Protein AF-0000000079814400 (afdb_homodimer)

Organism: NCBI:txid265959

Sequence (202 aa):
MATDPYDHDQVSERRTRRKARASVEQLDLQWLGADARGRRVLARIMAMTGLMQASYVPGDALTTAFREGQRNIGIQLHAVLTNAGDGLVDKVLSETIASDDMATDPYDHDQVSERRTRRKARASVEQLDLQWLGADARGRRVLARIMAMTGLMQASYVPGDALTTAFREGQRNIGIQLHAVLTNAGDGLVDKVLSETIASDD

Radius of gyration: 20.37 Å; Cα contacts (8 Å, |Δi|>4): 197; chains: 2; bounding box: 86×45×36 Å

InterPro domains:
  IPR057447 Bbp19-like phage [PF25181] (30-78)

Solvent-accessible surface area (backbone atoms only — not comparable to full-atom values): 10480 Å² total; per-residue (Å²): 132,82,77,52,64,68,57,52,52,51,51,52,51,51,49,52,52,50,49,51,50,51,49,52,54,25,50,33,48,49,59,37,55,72,34,73,50,41,23,44,50,54,21,52,55,37,57,72,19,38,54,91,48,87,40,80,42,91,97,31,66,49,58,20,27,19,38,44,17,17,20,45,53,21,53,51,51,49,52,52,33,54,69,45,40,95,58,38,40,58,57,19,55,52,42,47,59,57,66,75,103,132,83,76,53,66,68,57,53,52,52,52,50,51,51,50,53,52,50,50,52,50,52,49,52,54,26,51,33,48,50,60,37,55,73,34,72,49,42,22,43,51,54,21,51,55,38,57,73,21,38,55,92,49,87,40,80,42,90,96,33,67,52,59,20,26,20,37,44,18,19,21,46,51,22,53,53,51,49,52,51,34,54,69,46,40,94,58,42,40,57,57,19,54,52,42,48,58,59,67,75,103

Foldseek 3Di:
DPPPVVVVVVVVVVVVVVVVVLLVLLVVLVVLLVDPVSLQVLLVQLVQLCLVHQLDDPPCVPSSVVSVVSNVVNVVSLVSQVVSDPCSSVSSPVSNVVVVD/DPPPVVVVVVVVVVVVVVVVVLLVLLVVLVVLLVDPVSLQVLLVQLVQLCLVHQLDDPPCVPSSVVSVVSNVVNVVSLVSQVVSDPCSSVSSPVSNVVVVD

pLDDT: mean 90.36, std 11.57, range [45.78, 98.88]

Secondary structure (DSSP, 8-state):
----HHHHHHHHHHHHHHHHHHHHHHHHHHHHHTSHHHHHHHHHHHHHTTTTS----TT-HHHHHHHHHHHHHHHHHHHHHHHH-TTHHHHHHHHHHHHH-/----HHHHHHHHHHHHHHHHHHHHHHHHHHHHHTSHHHHHHHHHHHHHTTTTS----TT-HHHHHHHHHHHHHHHHHHHHHHHH-TTHHHHHHHHHHHHH-

Structure (mmCIF, N/CA/C/O backbone):
data_AF-0000000079814400-model_v1
#
loop_
_entity.id
_entity.type
_entity.pdbx_description
1 polymer 'Bbp19-like phage domain-containing protein'
#
loop_
_atom_site.group_PDB
_atom_site.id
_atom_site.type_symbol
_atom_site.label_atom_id
_atom_site.label_alt_id
_atom_site.label_comp_id
_atom_site.label_asym_id
_atom_site.label_entity_id
_atom_site.label_seq_id
_atom_site.pdbx_PDB_ins_code
_atom_site.Cartn_x
_atom_site.Cartn_y
_atom_site.Cartn_z
_atom_site.occupancy
_atom_site.B_iso_or_equiv
_atom_site.auth_seq_id
_atom_site.auth_comp_id
_atom_site.auth_asym_id
_atom_site.auth_atom_id
_atom_site.pdbx_PDB_model_num
ATOM 1 N N . MET A 1 1 ? 43.719 12.922 -7.656 1 50.91 1 MET A N 1
ATOM 2 C CA . MET A 1 1 ? 43 12.234 -6.57 1 50.91 1 MET A CA 1
ATOM 3 C C . MET A 1 1 ? 42.719 10.781 -6.941 1 50.91 1 MET A C 1
ATOM 5 O O . MET A 1 1 ? 42.094 10.516 -7.969 1 50.91 1 MET A O 1
ATOM 9 N N . ALA A 1 2 ? 43.5 9.758 -6.641 1 56.59 2 ALA A N 1
ATOM 10 C CA . ALA A 1 2 ? 43.406 8.344 -6.984 1 56.59 2 ALA A CA 1
ATOM 11 C C . ALA A 1 2 ? 42.094 7.734 -6.531 1 56.59 2 ALA A C 1
ATOM 13 O O . ALA A 1 2 ? 41.75 7.781 -5.348 1 56.59 2 ALA A O 1
ATOM 14 N N . THR A 1 3 ? 41.094 7.734 -7.371 1 63.56 3 THR A N 1
ATOM 15 C CA . THR A 1 3 ? 39.844 7.062 -7.039 1 63.56 3 THR A CA 1
ATOM 16 C C . THR A 1 3 ? 40.125 5.633 -6.574 1 63.56 3 THR A C 1
ATOM 18 O O . THR A 1 3 ? 40.781 4.859 -7.273 1 63.56 3 THR A O 1
ATOM 21 N N . ASP A 1 4 ? 40.219 5.41 -5.312 1 70.06 4 ASP A N 1
ATOM 22 C CA . ASP A 1 4 ? 40.5 4.141 -4.648 1 70.06 4 ASP A CA 1
ATOM 23 C C . ASP A 1 4 ? 39.719 2.998 -5.312 1 70.06 4 ASP A C 1
ATOM 25 O O . ASP A 1 4 ? 38.5 3.057 -5.441 1 70.06 4 ASP A O 1
ATOM 29 N N . PRO A 1 5 ? 40.469 2.219 -6.012 1 74.88 5 PRO A N 1
ATOM 30 C CA . PRO A 1 5 ? 39.906 1.057 -6.703 1 74.88 5 PRO A CA 1
ATOM 31 C C . PRO A 1 5 ? 38.875 0.301 -5.848 1 74.88 5 PRO A C 1
ATOM 33 O O . PRO A 1 5 ? 37.938 -0.274 -6.379 1 74.88 5 PRO A O 1
ATOM 36 N N . TYR A 1 6 ? 39.094 0.268 -4.555 1 76 6 TYR A N 1
ATOM 37 C CA . TYR A 1 6 ? 38.188 -0.412 -3.631 1 76 6 TYR A CA 1
ATOM 38 C C . TYR A 1 6 ? 36.844 0.285 -3.576 1 76 6 TYR A C 1
ATOM 40 O O . TYR A 1 6 ? 35.781 -0.365 -3.404 1 76 6 TYR A O 1
ATOM 48 N N . ASP A 1 7 ? 37 1.619 -3.863 1 83.25 7 ASP A N 1
ATOM 49 C CA . ASP A 1 7 ? 35.781 2.406 -3.875 1 83.25 7 ASP A CA 1
ATOM 50 C C . ASP A 1 7 ? 34.906 2.066 -5.094 1 83.25 7 ASP A C 1
ATOM 52 O O . ASP A 1 7 ? 33.688 1.906 -4.977 1 83.25 7 ASP A O 1
ATOM 56 N N . HIS A 1 8 ? 35.688 1.688 -6.172 1 84.06 8 HIS A N 1
ATOM 57 C CA . HIS A 1 8 ? 34.969 1.357 -7.406 1 84.06 8 HIS A CA 1
ATOM 58 C C . HIS A 1 8 ? 34.312 -0.006 -7.309 1 84.06 8 HIS A C 1
ATOM 60 O O . HIS A 1 8 ? 33.188 -0.185 -7.797 1 84.06 8 HIS A O 1
ATOM 66 N N . ASP A 1 9 ? 35 -0.876 -6.707 1 84.94 9 ASP A N 1
ATOM 67 C CA . ASP A 1 9 ? 34.469 -2.23 -6.574 1 84.94 9 ASP A CA 1
ATOM 68 C C . ASP A 1 9 ? 33.25 -2.252 -5.672 1 84.94 9 ASP A C 1
ATOM 70 O O . ASP A 1 9 ? 32.281 -2.975 -5.938 1 84.94 9 ASP A O 1
ATOM 74 N N . GLN A 1 10 ? 33.312 -1.44 -4.609 1 88.12 10 GLN A N 1
ATOM 75 C CA . GLN A 1 10 ? 32.188 -1.364 -3.684 1 88.12 10 GLN A CA 1
ATOM 76 C C . GLN A 1 10 ? 30.953 -0.748 -4.355 1 88.12 10 GLN A C 1
ATOM 78 O O . GLN A 1 10 ? 29.812 -1.19 -4.129 1 88.12 10 GLN A O 1
ATOM 83 N N . VAL A 1 11 ? 31.25 0.243 -5.137 1 87.38 11 VAL A N 1
ATOM 84 C CA . VAL A 1 11 ? 30.172 0.914 -5.852 1 87.38 11 VAL A CA 1
ATOM 85 C C . VAL A 1 11 ? 29.531 -0.049 -6.852 1 87.38 11 VAL A C 1
ATOM 87 O O . VAL A 1 11 ? 28.312 -0.108 -6.977 1 87.38 11 VAL A O 1
ATOM 90 N N . SER A 1 12 ? 30.375 -0.842 -7.535 1 87.69 12 SER A N 1
ATOM 91 C CA . SER A 1 12 ? 29.906 -1.815 -8.516 1 87.69 12 SER A CA 1
ATOM 92 C C . SER A 1 12 ? 29.062 -2.898 -7.859 1 87.69 12 SER A C 1
ATOM 94 O O . SER A 1 12 ? 28.031 -3.301 -8.398 1 87.69 12 SER A O 1
ATOM 96 N N . GLU A 1 13 ? 29.5 -3.342 -6.727 1 86.88 13 GLU A N 1
ATOM 97 C CA . GLU A 1 13 ? 28.766 -4.371 -6.004 1 86.88 13 GLU A CA 1
ATOM 98 C C . GLU A 1 13 ? 27.406 -3.855 -5.535 1 86.88 13 GLU A C 1
ATOM 100 O O . GLU A 1 13 ? 26.406 -4.562 -5.621 1 86.88 13 GLU A O 1
ATOM 105 N N . ARG A 1 14 ? 27.406 -2.652 -5.055 1 85.06 14 ARG A N 1
ATOM 106 C CA . ARG A 1 14 ? 26.156 -2.055 -4.621 1 85.06 14 ARG A CA 1
ATOM 107 C C . ARG A 1 14 ? 25.188 -1.908 -5.789 1 85.06 14 ARG A C 1
ATOM 109 O O . ARG A 1 14 ? 23.984 -2.156 -5.641 1 85.06 14 ARG A O 1
ATOM 116 N N . ARG A 1 15 ? 25.75 -1.606 -6.891 1 84.62 15 ARG A N 1
ATOM 117 C CA . ARG A 1 15 ? 24.922 -1.435 -8.078 1 84.62 15 ARG A CA 1
ATOM 118 C C . ARG A 1 15 ? 24.328 -2.766 -8.531 1 84.62 15 ARG A C 1
ATOM 120 O O . ARG A 1 15 ? 23.172 -2.83 -8.93 1 84.62 15 ARG A O 1
ATOM 127 N N . THR A 1 16 ? 25.125 -3.738 -8.516 1 85.44 16 THR A N 1
ATOM 128 C CA . THR A 1 16 ? 24.656 -5.059 -8.93 1 85.44 16 THR A CA 1
ATOM 129 C C . THR A 1 16 ? 23.578 -5.57 -7.988 1 85.44 16 THR A C 1
ATOM 131 O O . THR A 1 16 ? 22.578 -6.137 -8.438 1 85.44 16 THR A O 1
ATOM 134 N N . ARG A 1 17 ? 23.734 -5.371 -6.719 1 81.81 17 ARG A N 1
ATOM 135 C CA . ARG A 1 17 ? 22.75 -5.809 -5.734 1 81.81 17 ARG A CA 1
ATOM 136 C C . ARG A 1 17 ? 21.422 -5.066 -5.91 1 81.81 17 ARG A C 1
ATOM 138 O O . ARG A 1 17 ? 20.359 -5.664 -5.816 1 81.81 17 ARG A O 1
ATOM 145 N N . ARG A 1 18 ? 21.547 -3.859 -6.172 1 80.69 18 ARG A N 1
ATOM 146 C CA . ARG A 1 18 ? 20.344 -3.051 -6.375 1 80.69 18 ARG A CA 1
ATOM 147 C C . ARG A 1 18 ? 19.578 -3.516 -7.605 1 80.69 18 ARG A C 1
ATOM 149 O O . ARG A 1 18 ? 18.344 -3.584 -7.586 1 80.69 18 ARG A O 1
ATOM 156 N N . LYS A 1 19 ? 20.359 -3.797 -8.586 1 82.88 19 LYS A N 1
ATOM 157 C CA . LYS A 1 19 ? 19.719 -4.262 -9.82 1 82.88 19 LYS A CA 1
ATOM 158 C C . LYS A 1 19 ? 19.047 -5.609 -9.617 1 82.88 19 LYS A C 1
ATOM 160 O O . LYS A 1 19 ? 17.953 -5.84 -10.133 1 82.88 19 LYS A O 1
ATOM 165 N N . ALA A 1 20 ? 19.688 -6.434 -8.93 1 81 20 ALA A N 1
ATOM 166 C CA . ALA A 1 20 ? 19.125 -7.75 -8.656 1 81 20 ALA A CA 1
ATOM 167 C C . ALA A 1 20 ? 17.844 -7.637 -7.84 1 81 20 ALA A C 1
ATOM 169 O O . ALA A 1 20 ? 16.859 -8.32 -8.117 1 81 20 ALA A O 1
ATOM 170 N N . ARG A 1 21 ? 17.859 -6.793 -6.898 1 80.44 21 ARG A N 1
ATOM 171 C CA . ARG A 1 21 ? 16.688 -6.582 -6.066 1 80.44 21 ARG A CA 1
ATOM 172 C C . ARG A 1 21 ? 15.539 -6.004 -6.883 1 80.44 21 ARG A C 1
ATOM 174 O O . ARG A 1 21 ? 14.383 -6.422 -6.734 1 80.44 21 ARG A O 1
ATOM 181 N N . ALA A 1 22 ? 15.922 -5.125 -7.711 1 82.81 22 ALA A N 1
ATOM 182 C CA . ALA A 1 22 ? 14.906 -4.512 -8.57 1 82.81 22 ALA A CA 1
ATOM 183 C C . ALA A 1 22 ? 14.289 -5.539 -9.516 1 82.81 22 ALA A C 1
ATOM 185 O O . ALA A 1 22 ? 13.086 -5.5 -9.781 1 82.81 22 ALA A O 1
ATOM 186 N N . SER A 1 23 ? 15.148 -6.438 -9.867 1 86.12 23 SER A N 1
ATOM 187 C CA . SER A 1 23 ? 14.664 -7.48 -10.766 1 86.12 23 SER A CA 1
ATOM 188 C C . SER A 1 23 ? 13.695 -8.414 -10.047 1 86.12 23 SER A C 1
ATOM 190 O O . SER A 1 23 ? 12.656 -8.781 -10.602 1 86.12 23 SER A O 1
ATOM 192 N N . VAL A 1 24 ? 14.062 -8.75 -8.828 1 89.38 24 VAL A N 1
ATOM 193 C CA . VAL A 1 24 ? 13.195 -9.641 -8.062 1 89.38 24 VAL A CA 1
ATOM 194 C C . VAL A 1 24 ? 11.859 -8.945 -7.785 1 89.38 24 VAL A C 1
ATOM 196 O O . VAL A 1 24 ? 10.797 -9.562 -7.918 1 89.38 24 VAL A O 1
ATOM 199 N N . GLU A 1 25 ? 11.906 -7.691 -7.43 1 92.69 25 GLU A N 1
ATOM 200 C CA . GLU A 1 25 ? 10.695 -6.914 -7.172 1 92.69 25 GLU A CA 1
ATOM 201 C C . GLU A 1 25 ? 9.797 -6.867 -8.406 1 92.69 25 GLU A C 1
ATOM 203 O O . GLU A 1 25 ? 8.578 -7.016 -8.297 1 92.69 25 GLU A O 1
ATOM 208 N N . GLN A 1 26 ? 10.469 -6.691 -9.477 1 94.06 26 GLN A N 1
ATOM 209 C CA . GLN A 1 26 ? 9.711 -6.645 -10.719 1 94.06 26 GLN A CA 1
ATOM 210 C C . GLN A 1 26 ? 9.055 -7.992 -11.016 1 94.06 26 GLN A C 1
ATOM 212 O O . GLN A 1 26 ? 7.887 -8.047 -11.406 1 94.06 26 GLN A O 1
ATOM 217 N N . LEU A 1 27 ? 9.742 -9.016 -10.812 1 94.31 27 LEU A N 1
ATOM 218 C CA . LEU A 1 27 ? 9.211 -10.352 -11.078 1 94.31 27 LEU A CA 1
ATOM 219 C C . LEU A 1 27 ? 8.055 -10.664 -10.141 1 94.31 27 LEU A C 1
ATOM 221 O O . LEU A 1 27 ? 7.059 -11.266 -10.555 1 94.31 27 LEU A O 1
ATOM 225 N N . ASP A 1 28 ? 8.188 -10.297 -8.891 1 97.06 28 ASP A N 1
ATOM 226 C CA . ASP A 1 28 ? 7.098 -10.484 -7.934 1 97.06 28 ASP A CA 1
ATOM 227 C C . ASP A 1 28 ? 5.836 -9.75 -8.398 1 97.06 28 ASP A C 1
ATOM 229 O O . ASP A 1 28 ? 4.738 -10.305 -8.336 1 97.06 28 ASP A O 1
ATOM 233 N N . LEU A 1 29 ? 6.008 -8.578 -8.898 1 97.44 29 LEU A N 1
ATOM 234 C CA . LEU A 1 29 ? 4.875 -7.762 -9.312 1 97.44 29 LEU A CA 1
ATOM 235 C C . LEU A 1 29 ? 4.242 -8.32 -10.586 1 97.44 29 LEU A C 1
ATOM 237 O O . LEU A 1 29 ? 3.021 -8.273 -10.75 1 97.44 29 LEU A O 1
ATOM 241 N N . GLN A 1 30 ? 5.09 -8.812 -11.453 1 95.44 30 GLN A N 1
ATOM 242 C CA . GLN A 1 30 ? 4.555 -9.422 -12.664 1 95.44 30 GLN A CA 1
ATOM 243 C C . GLN A 1 30 ? 3.719 -10.656 -12.336 1 95.44 30 GLN A C 1
ATOM 245 O O . GLN A 1 30 ? 2.643 -10.859 -12.906 1 95.44 30 GLN A O 1
ATOM 250 N N . TRP A 1 31 ? 4.191 -11.422 -11.461 1 96.56 31 TRP A N 1
ATOM 251 C CA . TRP A 1 31 ? 3.434 -12.586 -11 1 96.56 31 TRP A CA 1
ATOM 252 C C . TRP A 1 31 ? 2.092 -12.156 -10.414 1 96.56 31 TRP A C 1
ATOM 254 O O . TRP A 1 31 ? 1.049 -12.711 -10.766 1 96.56 31 TRP A O 1
ATOM 264 N N . LEU A 1 32 ? 2.121 -11.195 -9.516 1 97.12 32 LEU A N 1
ATOM 265 C CA . LEU A 1 32 ? 0.93 -10.68 -8.844 1 97.12 32 LEU A CA 1
ATOM 266 C C . LEU A 1 32 ? -0.054 -10.102 -9.859 1 97.12 32 LEU A C 1
ATOM 268 O O . LEU A 1 32 ? -1.255 -10.375 -9.789 1 97.12 32 LEU A O 1
ATOM 272 N N . GLY A 1 33 ? 0.452 -9.398 -10.789 1 96.44 33 GLY A N 1
ATOM 273 C CA . GLY A 1 33 ? -0.364 -8.695 -11.773 1 96.44 33 GLY A CA 1
ATOM 274 C C . GLY A 1 33 ? -1.001 -9.625 -12.789 1 96.44 33 GLY A C 1
ATOM 275 O O . GLY A 1 33 ? -1.921 -9.227 -13.508 1 96.44 33 GLY A O 1
ATOM 276 N N . ALA A 1 34 ? -0.467 -10.805 -12.898 1 96 34 ALA A N 1
ATOM 277 C CA . ALA A 1 34 ? -0.993 -11.773 -13.852 1 96 34 ALA A CA 1
ATOM 278 C C . ALA A 1 34 ? -2.332 -12.336 -13.391 1 96 34 ALA A C 1
ATOM 280 O O . ALA A 1 34 ? -3.061 -12.953 -14.172 1 96 34 ALA A O 1
ATOM 281 N N . ASP A 1 35 ? -2.658 -12.133 -12.156 1 96.56 35 ASP A N 1
ATOM 282 C CA . ASP A 1 35 ? -3.896 -12.641 -11.57 1 96.56 35 ASP A CA 1
ATOM 283 C C . ASP A 1 35 ? -4.812 -11.492 -11.148 1 96.56 35 ASP A C 1
ATOM 285 O O . ASP A 1 35 ? -4.352 -10.5 -10.586 1 96.56 35 ASP A O 1
ATOM 289 N N . ALA A 1 36 ? -6.133 -11.648 -11.422 1 95.25 36 ALA A N 1
ATOM 290 C CA . ALA A 1 36 ? -7.094 -10.594 -11.102 1 95.25 36 ALA A CA 1
ATOM 291 C C . ALA A 1 36 ? -7.137 -10.328 -9.594 1 95.25 36 ALA A C 1
ATOM 293 O O . ALA A 1 36 ? -7.34 -9.195 -9.164 1 95.25 36 ALA A O 1
ATOM 294 N N . ARG A 1 37 ? -6.922 -11.359 -8.812 1 96.31 37 ARG A N 1
ATOM 295 C CA . ARG A 1 37 ? -6.938 -11.203 -7.363 1 96.31 37 ARG A CA 1
ATOM 296 C C . ARG A 1 37 ? -5.816 -10.281 -6.898 1 96.31 37 ARG A C 1
ATOM 298 O O . ARG A 1 37 ? -6.027 -9.438 -6.027 1 96.31 37 ARG A O 1
ATOM 305 N N . GLY A 1 38 ? -4.68 -10.469 -7.477 1 97.75 38 GLY A N 1
ATOM 306 C CA . GLY A 1 38 ? -3.551 -9.609 -7.156 1 97.75 38 GLY A CA 1
ATOM 307 C C . GLY A 1 38 ? -3.764 -8.164 -7.566 1 97.75 38 GLY A C 1
ATOM 308 O O . GLY A 1 38 ? -3.447 -7.246 -6.809 1 97.75 38 GLY A O 1
ATOM 309 N N . ARG A 1 39 ? -4.324 -7.973 -8.695 1 96.94 39 ARG A N 1
ATOM 310 C CA . ARG A 1 39 ? -4.59 -6.625 -9.188 1 96.94 39 ARG A CA 1
ATOM 311 C C . ARG A 1 39 ? -5.613 -5.914 -8.305 1 96.94 39 ARG A C 1
ATOM 313 O O . ARG A 1 39 ? -5.473 -4.727 -8.016 1 96.94 39 ARG A O 1
ATOM 320 N N . ARG A 1 40 ? -6.555 -6.633 -7.871 1 96.69 40 ARG A N 1
ATOM 321 C CA . ARG A 1 40 ? -7.566 -6.043 -7.004 1 96.69 40 ARG A CA 1
ATOM 322 C C . ARG A 1 40 ? -6.965 -5.633 -5.664 1 96.69 40 ARG A C 1
ATOM 324 O O . ARG A 1 40 ? -7.332 -4.602 -5.098 1 96.69 40 ARG A O 1
ATOM 331 N N . VAL A 1 41 ? -6.043 -6.469 -5.168 1 97.62 41 VAL A N 1
ATOM 332 C CA . VAL A 1 41 ? -5.383 -6.125 -3.914 1 97.62 41 VAL A CA 1
ATOM 333 C C . VAL A 1 41 ? -4.586 -4.836 -4.082 1 97.62 41 VAL A C 1
ATOM 335 O O . VAL A 1 41 ? -4.684 -3.922 -3.26 1 97.62 41 VAL A O 1
ATOM 338 N N . LEU A 1 42 ? -3.834 -4.734 -5.133 1 97.75 42 LEU A N 1
ATOM 339 C CA . LEU A 1 42 ? -3.039 -3.537 -5.387 1 97.75 42 LEU A CA 1
ATOM 340 C C . LEU A 1 42 ? -3.939 -2.318 -5.582 1 97.75 42 LEU A C 1
ATOM 342 O O . LEU A 1 42 ? -3.623 -1.228 -5.102 1 97.75 42 LEU A O 1
ATOM 346 N N . ALA A 1 43 ? -5 -2.541 -6.254 1 97.12 43 ALA A N 1
ATOM 347 C CA . ALA A 1 43 ? -5.949 -1.456 -6.484 1 97.12 43 ALA A CA 1
ATOM 348 C C . ALA A 1 43 ? -6.527 -0.944 -5.172 1 97.12 43 ALA A C 1
ATOM 350 O O . ALA A 1 43 ? -6.645 0.266 -4.965 1 97.12 43 ALA A O 1
ATOM 351 N N . ARG A 1 44 ? -6.859 -1.814 -4.289 1 96.44 44 ARG A N 1
ATOM 352 C CA . ARG A 1 44 ? -7.422 -1.437 -2.996 1 96.44 44 ARG A CA 1
ATOM 353 C C . ARG A 1 44 ? -6.398 -0.677 -2.156 1 96.44 44 ARG A C 1
ATOM 355 O O . ARG A 1 44 ? -6.738 0.31 -1.5 1 96.44 44 ARG A O 1
ATOM 362 N N . ILE A 1 45 ? -5.199 -1.184 -2.207 1 97.38 45 ILE A N 1
ATOM 363 C CA . ILE A 1 45 ? -4.148 -0.494 -1.464 1 97.38 45 ILE A CA 1
ATOM 364 C C . ILE A 1 45 ? -3.965 0.916 -2.021 1 97.38 45 ILE A C 1
ATOM 366 O O . ILE A 1 45 ? -3.873 1.884 -1.262 1 97.38 45 ILE A O 1
ATOM 370 N N . MET A 1 46 ? -3.93 1.037 -3.301 1 96.88 46 MET A N 1
ATOM 371 C CA . MET A 1 46 ? -3.781 2.352 -3.918 1 96.88 46 MET A CA 1
ATOM 372 C C . MET A 1 46 ? -4.941 3.266 -3.537 1 96.88 46 MET A C 1
ATOM 374 O O . MET A 1 46 ? -4.738 4.449 -3.264 1 96.88 46 MET A O 1
ATOM 378 N N . ALA A 1 47 ? -6.082 2.732 -3.51 1 95.44 47 ALA A N 1
ATOM 379 C CA . ALA A 1 47 ? -7.262 3.516 -3.158 1 95.44 47 ALA A CA 1
ATOM 380 C C . ALA A 1 47 ? -7.164 4.047 -1.73 1 95.44 47 ALA A C 1
ATOM 382 O O . ALA A 1 47 ? -7.609 5.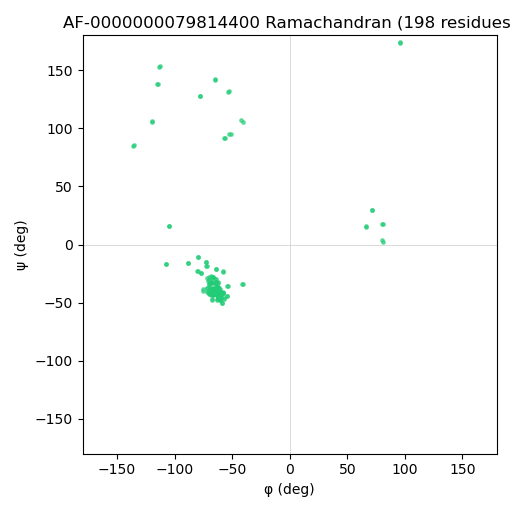16 -1.442 1 95.44 47 ALA A O 1
ATOM 383 N N . MET A 1 48 ? -6.621 3.291 -0.846 1 96.25 48 MET A N 1
ATOM 384 C CA . MET A 1 48 ? -6.441 3.682 0.549 1 96.25 48 MET A CA 1
ATOM 385 C C . MET A 1 48 ? -5.609 4.957 0.655 1 96.25 48 MET A C 1
ATOM 387 O O . MET A 1 48 ? -5.699 5.68 1.65 1 96.25 48 MET A O 1
ATOM 391 N N . THR A 1 49 ? -4.805 5.289 -0.333 1 98.19 49 THR A N 1
ATOM 392 C CA . THR A 1 49 ? -3.814 6.355 -0.243 1 98.19 49 THR A CA 1
ATOM 393 C C . THR A 1 49 ? -4.422 7.695 -0.644 1 98.19 49 THR A C 1
ATOM 395 O O . THR A 1 49 ? -3.832 8.75 -0.401 1 98.19 49 THR A O 1
ATOM 398 N N . GLY A 1 50 ? -5.582 7.691 -1.295 1 96.62 50 GLY A N 1
ATOM 399 C CA . GLY A 1 50 ? -6.156 8.914 -1.836 1 96.62 50 GLY A CA 1
ATOM 400 C C . GLY A 1 50 ? -5.402 9.445 -3.039 1 96.62 50 GLY A C 1
ATOM 401 O O . GLY A 1 50 ? -5.371 10.656 -3.273 1 96.62 50 GLY A O 1
ATOM 402 N N . LEU A 1 51 ? -4.824 8.547 -3.754 1 95.94 51 LEU A N 1
ATOM 403 C CA . LEU A 1 51 ? -4.004 8.93 -4.902 1 95.94 51 LEU A CA 1
ATOM 404 C C . LEU A 1 51 ? -4.789 9.82 -5.855 1 95.94 51 LEU A C 1
ATOM 406 O O . LEU A 1 51 ? -4.25 10.805 -6.379 1 95.94 51 LEU A O 1
ATOM 410 N N . MET A 1 52 ? -6.027 9.547 -5.973 1 93.88 52 MET A N 1
ATOM 411 C CA . MET A 1 52 ? -6.82 10.266 -6.969 1 93.88 52 MET A CA 1
ATOM 412 C C . MET A 1 52 ? -7.711 11.305 -6.309 1 93.88 52 MET A C 1
ATOM 414 O O . MET A 1 52 ? -8.695 11.758 -6.902 1 93.88 52 MET A O 1
ATOM 418 N N . GLN A 1 53 ? -7.457 11.625 -5.125 1 95.44 53 GLN A N 1
ATOM 419 C CA . GLN A 1 53 ? -8.25 12.594 -4.371 1 95.44 53 GLN A CA 1
ATOM 420 C C . GLN A 1 53 ? -7.445 13.852 -4.066 1 95.44 53 GLN A C 1
ATOM 422 O O . GLN A 1 53 ? -6.219 13.789 -3.939 1 95.44 53 GLN A O 1
ATOM 427 N N . ALA A 1 54 ? -8.148 14.938 -3.91 1 96.81 54 ALA A N 1
ATOM 428 C CA . ALA A 1 54 ? -7.504 16.172 -3.48 1 96.81 54 ALA A CA 1
ATOM 429 C C . ALA A 1 54 ? -6.945 16.047 -2.066 1 96.81 54 ALA A C 1
ATOM 431 O O . ALA A 1 54 ? -7.582 15.438 -1.197 1 96.81 54 ALA A O 1
ATOM 432 N N . SER A 1 55 ? -5.832 16.641 -1.928 1 97.88 55 SER A N 1
ATOM 433 C CA . SER A 1 55 ? -5.199 16.562 -0.616 1 97.88 55 SER A CA 1
ATOM 434 C C . SER A 1 55 ? -5.289 17.891 0.119 1 97.88 55 SER A C 1
ATOM 436 O O . SER A 1 55 ? -5.129 17.953 1.34 1 97.88 55 SER A O 1
ATOM 438 N N . TYR A 1 56 ? -5.59 18.953 -0.647 1 98.5 56 TYR A N 1
ATOM 439 C CA . TYR A 1 56 ? -5.562 20.297 -0.096 1 98.5 56 TYR A CA 1
ATOM 440 C C . TYR A 1 56 ? -6.805 20.578 0.739 1 98.5 56 TYR A C 1
ATOM 442 O O . TYR A 1 56 ? -7.926 20.297 0.308 1 98.5 56 TYR A O 1
ATOM 450 N N . VAL A 1 57 ? -6.547 21.016 1.934 1 98.25 57 VAL A N 1
ATOM 451 C CA . VAL A 1 57 ? -7.613 21.469 2.824 1 98.25 57 VAL A CA 1
ATOM 452 C C . VAL A 1 57 ? -7.402 22.938 3.188 1 98.25 57 VAL A C 1
ATOM 454 O O . VAL A 1 57 ? -6.523 23.266 3.99 1 98.25 57 VAL A O 1
ATOM 457 N N . PRO A 1 58 ? -8.188 23.812 2.635 1 98 58 PRO A N 1
ATOM 458 C CA . PRO A 1 58 ? -7.992 25.234 2.895 1 98 58 PRO A CA 1
ATOM 459 C C . PRO A 1 58 ? -7.969 25.562 4.387 1 98 58 PRO A C 1
ATOM 461 O O . PRO A 1 58 ? -8.852 25.125 5.133 1 98 58 PRO A O 1
ATOM 464 N N . GLY A 1 59 ? -7.012 26.297 4.812 1 97.81 59 GLY A N 1
ATOM 465 C CA . GLY A 1 59 ? -6.934 26.781 6.184 1 97.81 59 GLY A CA 1
ATOM 466 C C . GLY A 1 59 ? -6.391 25.75 7.148 1 97.81 59 GLY A C 1
ATOM 467 O O . GLY A 1 59 ? -6.285 26 8.352 1 97.81 59 GLY A O 1
ATOM 468 N N . ASP A 1 60 ? -6.016 24.578 6.648 1 98.38 60 ASP A N 1
ATOM 469 C CA . ASP A 1 60 ? -5.531 23.516 7.523 1 98.38 60 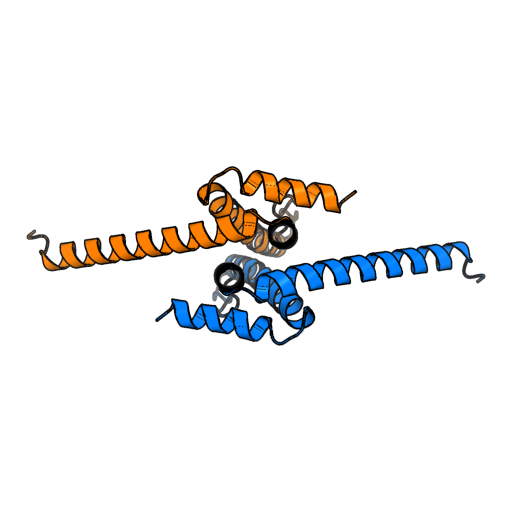ASP A CA 1
ATOM 470 C C . ASP A 1 60 ? -4.281 22.859 6.945 1 98.38 60 ASP A C 1
ATOM 472 O O . ASP A 1 60 ? -4.367 21.797 6.324 1 98.38 60 ASP A O 1
ATOM 476 N N . ALA A 1 61 ? -3.182 23.438 7.23 1 98.25 61 ALA A N 1
ATOM 477 C CA . ALA A 1 61 ? -1.915 23 6.656 1 98.25 61 ALA A CA 1
ATOM 478 C C . ALA A 1 61 ? -1.527 21.625 7.188 1 98.25 61 ALA A C 1
ATOM 480 O O . ALA A 1 61 ? -0.951 20.812 6.461 1 98.25 61 ALA A O 1
ATOM 481 N N . LEU A 1 62 ? -1.896 21.312 8.43 1 98.56 62 LEU A N 1
ATOM 482 C CA . LEU A 1 62 ? -1.53 20.047 9.031 1 98.56 62 LEU A CA 1
ATOM 483 C C . LEU A 1 62 ? -2.312 18.891 8.398 1 98.56 62 LEU A C 1
ATOM 485 O O . LEU A 1 62 ? -1.739 17.859 8.055 1 98.56 62 LEU A O 1
ATOM 489 N N . THR A 1 63 ? -3.525 19.172 8.188 1 98.69 63 THR A N 1
ATOM 490 C CA . THR A 1 63 ? -4.344 18.156 7.531 1 98.69 63 THR A CA 1
ATOM 491 C C . THR A 1 63 ? -3.902 17.969 6.082 1 98.69 63 THR A C 1
ATOM 493 O O . THR A 1 63 ? -3.834 16.828 5.594 1 98.69 63 THR A O 1
ATOM 496 N N . THR A 1 64 ? -3.568 19.062 5.426 1 98.88 64 THR A N 1
ATOM 497 C CA . THR A 1 64 ? -3.066 18.953 4.059 1 98.88 64 THR A CA 1
ATOM 498 C C . THR A 1 64 ? -1.787 18.125 4.012 1 98.88 64 THR A C 1
ATOM 500 O O . THR A 1 64 ? -1.66 17.219 3.189 1 98.88 64 THR A O 1
ATOM 503 N N . ALA A 1 65 ? -0.917 18.344 4.949 1 98.88 65 ALA A N 1
ATOM 504 C CA . ALA A 1 65 ? 0.342 17.609 5 1 98.88 65 ALA A CA 1
ATOM 505 C C . ALA A 1 65 ? 0.097 16.125 5.25 1 98.88 65 ALA A C 1
ATOM 507 O O . ALA A 1 65 ? 0.728 15.273 4.625 1 98.88 65 ALA A O 1
ATOM 508 N N . PHE A 1 66 ? -0.849 15.836 6.113 1 98.88 66 PHE A N 1
ATOM 509 C CA . PHE A 1 66 ? -1.214 14.461 6.434 1 98.88 66 PHE A CA 1
ATOM 510 C C . PHE A 1 66 ? -1.74 13.742 5.199 1 98.88 66 PHE A C 1
ATOM 512 O O . PHE A 1 66 ? -1.28 12.648 4.867 1 98.88 66 PHE A O 1
ATOM 519 N N . ARG A 1 67 ? -2.547 14.336 4.484 1 98.88 67 ARG A N 1
ATOM 520 C CA . ARG A 1 67 ? -3.131 13.742 3.285 1 98.88 67 ARG A CA 1
ATOM 521 C C . ARG A 1 67 ? -2.09 13.609 2.178 1 98.88 67 ARG A C 1
ATOM 523 O O . ARG A 1 67 ? -2.119 12.648 1.405 1 98.88 67 ARG A O 1
ATOM 530 N N . GLU A 1 68 ? -1.171 14.578 2.15 1 98.81 68 GLU A N 1
ATOM 531 C CA . GLU A 1 68 ? -0.095 14.477 1.168 1 98.81 68 GLU A CA 1
ATOM 532 C C . GLU A 1 68 ? 0.844 13.32 1.494 1 98.81 68 GLU A C 1
ATOM 534 O O . GLU A 1 68 ? 1.382 12.672 0.591 1 98.81 68 GLU A O 1
ATOM 539 N N . GLY A 1 69 ? 1.002 13.078 2.771 1 98.88 69 GLY A N 1
ATOM 540 C CA . GLY A 1 69 ? 1.741 11.891 3.166 1 98.88 69 GLY A CA 1
ATOM 541 C C . GLY A 1 69 ? 1.106 10.602 2.678 1 98.88 69 GLY A C 1
ATOM 542 O O . GLY A 1 69 ? 1.78 9.75 2.088 1 98.88 69 GLY A O 1
ATOM 543 N N . GLN A 1 70 ? -0.163 10.562 2.885 1 98.81 70 GLN A N 1
ATOM 544 C CA . GLN A 1 70 ? -0.886 9.391 2.387 1 98.81 70 GLN A CA 1
ATOM 545 C C . GLN A 1 70 ? -0.754 9.273 0.87 1 98.81 70 GLN A C 1
ATOM 547 O O . GLN A 1 70 ? -0.393 8.211 0.355 1 98.81 70 GLN A O 1
ATOM 552 N N . ARG A 1 71 ? -0.977 10.344 0.213 1 98.69 71 ARG A N 1
ATOM 553 C CA . ARG A 1 71 ? -0.968 10.375 -1.245 1 98.69 71 ARG A CA 1
ATOM 554 C C . ARG A 1 71 ? 0.413 10.039 -1.793 1 98.69 71 ARG A C 1
ATOM 556 O O . ARG A 1 71 ? 0.531 9.398 -2.84 1 98.69 71 ARG A O 1
ATOM 563 N N . ASN A 1 72 ? 1.384 10.406 -1.095 1 98.75 72 ASN A N 1
ATOM 564 C CA . ASN A 1 72 ? 2.746 10.117 -1.532 1 98.75 72 ASN A CA 1
ATOM 565 C C . ASN A 1 72 ? 3.008 8.617 -1.614 1 98.75 72 ASN A C 1
ATOM 567 O O . ASN A 1 72 ? 3.742 8.156 -2.492 1 98.75 72 ASN A O 1
ATOM 571 N N . ILE A 1 73 ? 2.48 7.832 -0.701 1 98.75 73 ILE A N 1
ATOM 572 C CA . ILE A 1 73 ? 2.592 6.383 -0.792 1 98.75 73 ILE A CA 1
ATOM 573 C C . ILE A 1 73 ? 1.965 5.898 -2.098 1 98.75 73 ILE A C 1
ATOM 575 O O . ILE A 1 73 ? 2.506 5.012 -2.762 1 98.75 73 ILE A O 1
ATOM 579 N N . GLY A 1 74 ? 0.853 6.453 -2.447 1 98.44 74 GLY A N 1
ATOM 580 C CA . GLY A 1 74 ? 0.211 6.129 -3.711 1 98.44 74 GLY A CA 1
ATOM 581 C C . GLY A 1 74 ? 1.067 6.465 -4.918 1 98.44 74 GLY A C 1
ATOM 582 O O . GLY A 1 74 ? 1.153 5.676 -5.863 1 98.44 74 GLY A O 1
ATOM 583 N N . ILE A 1 75 ? 1.647 7.625 -4.898 1 98.25 75 ILE A N 1
ATOM 584 C CA . ILE A 1 75 ? 2.523 8.062 -5.98 1 98.25 75 ILE A CA 1
ATOM 585 C C . ILE A 1 75 ? 3.695 7.094 -6.121 1 98.25 75 ILE A C 1
ATOM 587 O O . ILE A 1 75 ? 4.027 6.664 -7.23 1 98.25 75 ILE A O 1
ATOM 591 N N . GLN A 1 76 ? 4.312 6.715 -4.996 1 98.19 76 GLN A N 1
ATOM 592 C CA . GLN A 1 76 ? 5.422 5.77 -5.023 1 98.19 76 GLN A CA 1
ATOM 593 C C . GLN A 1 76 ? 4.977 4.418 -5.57 1 98.19 76 GLN A C 1
ATOM 595 O O . GLN A 1 76 ? 5.66 3.826 -6.414 1 98.19 76 GLN A O 1
ATOM 600 N N . LEU A 1 77 ? 3.84 3.916 -5.09 1 97.56 77 LEU A N 1
ATOM 601 C CA . LEU A 1 77 ? 3.328 2.639 -5.574 1 97.56 77 LEU A CA 1
ATOM 602 C C . LEU A 1 77 ? 3.033 2.699 -7.07 1 97.56 77 LEU A C 1
ATOM 604 O O . LEU A 1 77 ? 3.346 1.763 -7.809 1 97.56 77 LEU A O 1
ATOM 608 N N . HIS A 1 78 ? 2.447 3.805 -7.492 1 97.38 78 HIS A N 1
ATOM 609 C CA . HIS A 1 78 ? 2.176 4.004 -8.914 1 97.38 78 HIS A CA 1
ATOM 610 C C . HIS A 1 78 ? 3.455 3.908 -9.734 1 97.38 78 HIS A C 1
ATOM 612 O O . HIS A 1 78 ? 3.479 3.252 -10.781 1 97.38 78 HIS A O 1
ATOM 618 N N . ALA A 1 79 ? 4.465 4.574 -9.258 1 96.5 79 ALA A N 1
ATOM 619 C CA . ALA A 1 79 ? 5.746 4.543 -9.961 1 96.5 79 ALA A CA 1
ATOM 620 C C . ALA A 1 79 ? 6.305 3.123 -10.016 1 96.5 79 ALA A C 1
ATOM 622 O O . ALA A 1 79 ? 6.789 2.682 -11.062 1 96.5 79 ALA A O 1
ATOM 623 N N . VAL A 1 80 ? 6.215 2.432 -8.914 1 95.62 80 VAL A N 1
ATOM 624 C CA . VAL A 1 80 ? 6.711 1.063 -8.828 1 95.62 80 VAL A CA 1
ATOM 625 C C . VAL A 1 80 ? 5.973 0.181 -9.836 1 95.62 80 VAL A C 1
ATOM 627 O O . VAL A 1 80 ? 6.598 -0.601 -10.562 1 95.62 80 VAL A O 1
ATOM 630 N N . LEU A 1 81 ? 4.688 0.306 -9.938 1 96.94 81 LEU A N 1
ATOM 631 C CA . LEU A 1 81 ? 3.881 -0.5 -10.844 1 96.94 81 LEU A CA 1
ATOM 632 C C . LEU A 1 81 ? 4.18 -0.144 -12.297 1 96.94 81 LEU A C 1
ATOM 634 O O . LEU A 1 81 ? 4.215 -1.023 -13.164 1 96.94 81 LEU A O 1
ATOM 638 N N . THR A 1 82 ? 4.387 1.11 -12.562 1 95.94 82 THR A N 1
ATOM 639 C CA . THR A 1 82 ? 4.719 1.568 -13.906 1 95.94 82 THR A CA 1
ATOM 640 C C . THR A 1 82 ? 6.043 0.967 -14.375 1 95.94 82 THR A C 1
ATOM 642 O O . THR A 1 82 ? 6.152 0.505 -15.516 1 95.94 82 THR A O 1
ATOM 645 N N . ASN A 1 83 ? 6.93 0.906 -13.445 1 93.5 83 ASN A N 1
ATOM 646 C CA . ASN A 1 83 ? 8.266 0.438 -13.781 1 93.5 83 ASN A CA 1
ATOM 647 C C . ASN A 1 83 ? 8.328 -1.084 -13.859 1 93.5 83 ASN A C 1
ATOM 649 O O . ASN A 1 83 ? 9.273 -1.645 -14.414 1 93.5 83 ASN A O 1
ATOM 653 N N . ALA A 1 84 ? 7.41 -1.735 -13.195 1 92.88 84 ALA A N 1
ATOM 654 C CA . ALA A 1 84 ? 7.383 -3.195 -13.227 1 92.88 84 ALA A CA 1
ATOM 655 C C . ALA A 1 84 ? 7.098 -3.709 -14.641 1 92.88 84 ALA A C 1
ATOM 657 O O . ALA A 1 84 ? 7.449 -4.844 -14.977 1 92.88 84 ALA A O 1
ATOM 658 N N . GLY A 1 85 ? 6.516 -2.91 -15.523 1 83.5 85 GLY A N 1
ATOM 659 C CA . GLY A 1 85 ? 6.336 -3.275 -16.922 1 83.5 85 GLY A CA 1
ATOM 660 C C . GLY A 1 85 ? 4.969 -3.863 -17.219 1 83.5 85 GLY A C 1
ATOM 661 O O . GLY A 1 85 ? 4.078 -3.828 -16.359 1 83.5 85 GLY A O 1
ATOM 662 N N . ASP A 1 86 ? 4.766 -4.078 -18.609 1 81.44 86 ASP A N 1
ATOM 663 C CA . ASP A 1 86 ? 3.662 -4.828 -19.203 1 81.44 86 ASP A CA 1
ATOM 664 C C . ASP A 1 86 ? 2.328 -4.125 -18.969 1 81.44 86 ASP A C 1
ATOM 666 O O . ASP A 1 86 ? 1.287 -4.777 -18.844 1 81.44 86 ASP A O 1
ATOM 670 N N . GLY A 1 87 ? 2.277 -2.803 -18.578 1 93.94 87 GLY A N 1
ATOM 671 C CA . GLY A 1 87 ? 1.001 -2.129 -18.391 1 93.94 87 GLY A CA 1
ATOM 672 C C . GLY A 1 87 ? 0.341 -2.445 -17.062 1 93.94 87 GLY A C 1
ATOM 673 O O . GLY A 1 87 ? -0.878 -2.324 -16.922 1 93.94 87 GLY A O 1
ATOM 674 N N . LEU A 1 88 ? 1.056 -2.912 -16.203 1 95.69 88 LEU A N 1
ATOM 675 C CA . LEU A 1 88 ? 0.529 -3.363 -14.914 1 95.69 88 LEU A CA 1
ATOM 676 C C . LEU A 1 88 ? -0.262 -2.252 -14.234 1 95.69 88 LEU A C 1
ATOM 678 O O . LEU A 1 88 ? -1.365 -2.486 -13.734 1 95.69 88 LEU A O 1
ATOM 682 N N . VAL A 1 89 ? 0.305 -1.11 -14.281 1 96.38 89 VAL A N 1
ATOM 683 C CA . VAL A 1 89 ? -0.345 -0.009 -13.578 1 96.38 89 VAL A CA 1
ATOM 684 C C . VAL A 1 89 ? -1.73 0.238 -14.172 1 96.38 89 VAL A C 1
ATOM 686 O O . VAL A 1 89 ? -2.689 0.487 -13.438 1 96.38 89 VAL A O 1
ATOM 689 N N . ASP A 1 90 ? -1.855 0.112 -15.43 1 95.81 90 ASP A N 1
ATOM 690 C CA . ASP A 1 90 ? -3.143 0.315 -16.094 1 95.81 90 ASP A CA 1
ATOM 691 C C . ASP A 1 90 ? -4.145 -0.763 -15.68 1 95.81 90 ASP A C 1
ATOM 693 O O . ASP A 1 90 ? -5.32 -0.471 -15.453 1 95.81 90 ASP A O 1
ATOM 697 N N . LYS A 1 91 ? -3.734 -1.94 -15.625 1 95.38 91 LYS A N 1
ATOM 698 C CA . LYS A 1 91 ? -4.598 -3.049 -15.227 1 95.38 91 LYS A CA 1
ATOM 699 C C . LYS A 1 91 ? -5.074 -2.877 -13.781 1 95.38 91 LYS A C 1
ATOM 701 O O . LYS A 1 91 ? -6.242 -3.115 -13.484 1 95.38 91 LYS A O 1
ATOM 706 N N . VAL A 1 92 ? -4.234 -2.438 -12.953 1 96.19 92 VAL A N 1
ATOM 707 C CA . VAL A 1 92 ? -4.562 -2.229 -11.547 1 96.19 92 VAL A CA 1
ATOM 708 C C . VAL A 1 92 ? -5.574 -1.089 -11.422 1 96.19 92 VAL A C 1
ATOM 710 O O . VAL A 1 92 ? -6.586 -1.225 -10.734 1 96.19 92 VAL A O 1
ATOM 713 N N . LEU A 1 93 ? -5.285 -0.002 -12.102 1 93.81 93 LEU A N 1
ATOM 714 C CA . LEU A 1 93 ? -6.164 1.159 -12.016 1 93.81 93 LEU A CA 1
ATOM 715 C C . LEU A 1 93 ? -7.539 0.842 -12.594 1 93.81 93 LEU A C 1
ATOM 717 O O . LEU A 1 93 ? -8.547 1.395 -12.141 1 93.81 93 LEU A O 1
ATOM 721 N N . SER A 1 94 ? -7.527 -0.051 -13.539 1 92.56 94 SER A N 1
ATOM 722 C CA . SER A 1 94 ? -8.805 -0.436 -14.133 1 92.56 94 SER A CA 1
ATOM 723 C C . SER A 1 94 ? -9.672 -1.186 -13.125 1 92.56 94 SER A C 1
ATOM 725 O O . SER A 1 94 ? -10.906 -1.144 -13.211 1 92.56 94 SER A O 1
ATOM 727 N N . GLU A 1 95 ? -9.094 -1.866 -12.188 1 90.38 95 GLU A N 1
ATOM 728 C CA . GLU A 1 95 ? -9.828 -2.557 -11.133 1 90.38 95 GLU A CA 1
ATOM 729 C C . GLU A 1 95 ? -10.508 -1.563 -10.195 1 90.38 95 GLU A C 1
ATOM 731 O O . GLU A 1 95 ? -11.547 -1.868 -9.602 1 90.38 95 GLU A O 1
ATOM 736 N N . THR A 1 96 ? -9.836 -0.431 -9.867 1 78.62 96 THR A N 1
ATOM 737 C CA . THR A 1 96 ? -10.367 0.605 -8.984 1 78.62 96 THR A CA 1
ATOM 738 C C . THR A 1 96 ? -11.68 1.157 -9.531 1 78.62 96 THR A C 1
ATOM 740 O O . THR A 1 96 ? -12.609 1.417 -8.766 1 78.62 96 THR A O 1
ATOM 743 N N . ILE A 1 97 ? -11.68 1.326 -10.695 1 67.69 97 ILE A N 1
ATOM 744 C CA . ILE A 1 97 ? -12.844 1.874 -11.391 1 67.69 97 ILE A CA 1
ATOM 745 C C . ILE A 1 97 ? -13.984 0.857 -11.367 1 67.69 97 ILE A C 1
ATOM 747 O O . ILE A 1 97 ? -15.141 1.215 -11.133 1 67.69 97 ILE A O 1
ATOM 751 N N . ALA A 1 98 ? -13.688 -0.352 -11.477 1 63.53 98 ALA A N 1
ATOM 752 C CA . ALA A 1 98 ? -14.703 -1.399 -11.531 1 63.53 98 ALA A CA 1
ATOM 753 C C . ALA A 1 98 ? -15.352 -1.606 -10.172 1 63.53 98 ALA A C 1
ATOM 755 O O . ALA A 1 98 ? -16.516 -2 -10.086 1 63.53 98 ALA A O 1
ATOM 756 N N . SER A 1 99 ? -14.656 -1.346 -9.141 1 61.19 99 SER A N 1
ATOM 757 C CA . SER A 1 99 ? -15.188 -1.553 -7.797 1 61.19 99 SER A CA 1
ATOM 758 C C . SER A 1 99 ? -16.156 -0.445 -7.41 1 61.19 99 SER A C 1
ATOM 760 O O . SER A 1 99 ? -16.969 -0.61 -6.484 1 61.19 99 SER A O 1
ATOM 762 N N . ASP A 1 100 ? -16.094 0.688 -7.934 1 55.78 100 ASP A N 1
ATOM 763 C CA . ASP A 1 100 ? -16.969 1.812 -7.621 1 55.78 100 ASP A CA 1
ATOM 764 C C . ASP A 1 100 ? -18.312 1.675 -8.336 1 55.78 100 ASP A C 1
ATOM 766 O O . ASP A 1 100 ? -19.297 2.338 -7.969 1 55.78 100 ASP A O 1
ATOM 770 N N . ASP A 1 101 ? -18.469 0.785 -9.25 1 46.31 101 ASP A N 1
ATOM 771 C CA . ASP A 1 101 ? -19.766 0.617 -9.906 1 46.31 101 ASP A CA 1
ATOM 772 C C . ASP A 1 101 ? -20.641 -0.364 -9.141 1 46.31 101 ASP A C 1
ATOM 774 O O . ASP A 1 101 ? -20.156 -1.363 -8.609 1 46.31 101 ASP A O 1
ATOM 778 N N . MET B 1 1 ? -41.938 7.273 16.438 1 50.66 1 MET B N 1
ATOM 779 C CA . MET B 1 1 ? -41.281 7.555 15.172 1 50.66 1 MET B CA 1
ATOM 780 C C . MET B 1 1 ? -41.188 6.297 14.305 1 50.66 1 MET B C 1
ATOM 782 O O . MET B 1 1 ? -40.688 5.27 14.742 1 50.66 1 MET B O 1
ATOM 786 N N . ALA B 1 2 ? -42.062 5.957 13.359 1 57.62 2 ALA B N 1
ATOM 787 C CA . ALA B 1 2 ? -42.156 4.773 12.516 1 57.62 2 ALA B CA 1
ATOM 788 C C . ALA B 1 2 ? -40.875 4.535 11.719 1 57.62 2 ALA B C 1
ATOM 790 O O . ALA B 1 2 ? -40.469 5.402 10.961 1 57.62 2 ALA B O 1
ATOM 791 N N . THR B 1 3 ? -39.969 3.787 12.219 1 63.91 3 THR B N 1
ATOM 792 C CA . THR B 1 3 ? -38.781 3.441 11.461 1 63.91 3 THR B CA 1
ATOM 793 C C . THR B 1 3 ? -39.156 2.869 10.094 1 63.91 3 THR B C 1
ATOM 795 O O . THR B 1 3 ? -39.906 1.913 10.008 1 63.91 3 THR B O 1
ATOM 798 N N . ASP B 1 4 ? -39.188 3.682 9.094 1 70.06 4 ASP B N 1
ATOM 799 C CA . ASP B 1 4 ? -39.531 3.361 7.715 1 70.06 4 ASP B CA 1
ATOM 800 C C . ASP B 1 4 ? -38.938 2.025 7.289 1 70.06 4 ASP B C 1
ATOM 802 O O . ASP B 1 4 ? -37.719 1.829 7.387 1 70.06 4 ASP B O 1
ATOM 806 N N . PRO B 1 5 ? -39.781 1.047 7.211 1 75.06 5 PRO B N 1
ATOM 807 C CA . PRO B 1 5 ? -39.375 -0.298 6.797 1 75.06 5 PRO B CA 1
ATOM 808 C C . PRO B 1 5 ? -38.375 -0.285 5.633 1 75.06 5 PRO B C 1
ATOM 810 O O . PRO B 1 5 ? -37.531 -1.169 5.531 1 75.06 5 PRO B O 1
ATOM 813 N N . TYR B 1 6 ? -38.5 0.671 4.746 1 75.5 6 TYR B N 1
ATOM 814 C CA . TYR B 1 6 ? -37.625 0.8 3.596 1 75.5 6 TYR B CA 1
ATOM 815 C C . TYR B 1 6 ? -36.219 1.148 4.031 1 75.5 6 TYR B C 1
ATOM 817 O O . TYR B 1 6 ? -35.25 0.736 3.393 1 75.5 6 TYR B O 1
ATOM 825 N N . ASP B 1 7 ? -36.25 1.836 5.207 1 83.44 7 ASP B N 1
ATOM 826 C CA . ASP B 1 7 ? -34.969 2.211 5.75 1 83.44 7 ASP B CA 1
ATOM 827 C C . ASP B 1 7 ? -34.219 0.985 6.266 1 83.44 7 ASP B C 1
ATOM 829 O O . ASP B 1 7 ? -33 0.837 6.016 1 83.44 7 ASP B O 1
ATOM 833 N N . HIS B 1 8 ? -35.031 -0.002 6.723 1 83.94 8 HIS B N 1
ATOM 834 C CA . HIS B 1 8 ? -34.438 -1.218 7.266 1 83.94 8 HIS B CA 1
ATOM 835 C C . HIS B 1 8 ? -33.906 -2.107 6.152 1 83.94 8 HIS B C 1
ATOM 837 O O . HIS B 1 8 ? -32.812 -2.703 6.297 1 83.94 8 HIS B O 1
ATOM 843 N N . ASP B 1 9 ? -34.656 -2.15 5.121 1 85 9 ASP B N 1
ATOM 844 C CA . ASP B 1 9 ? -34.25 -2.996 4 1 85 9 ASP B CA 1
ATOM 845 C C . ASP B 1 9 ? -32.969 -2.463 3.34 1 85 9 ASP B C 1
ATOM 847 O O . ASP B 1 9 ? -32.125 -3.24 2.939 1 85 9 ASP B O 1
ATOM 851 N N . GLN B 1 10 ? -32.906 -1.132 3.248 1 88.31 10 GLN B N 1
ATOM 852 C CA . GLN B 1 10 ? -31.734 -0.508 2.648 1 88.31 10 GLN B CA 1
ATOM 853 C C . GLN B 1 10 ? -30.484 -0.734 3.51 1 88.31 10 GLN B C 1
ATOM 855 O O . GLN B 1 10 ? -29.391 -0.971 2.984 1 88.31 10 GLN B O 1
ATOM 860 N N . VAL B 1 11 ? -30.734 -0.649 4.77 1 87.56 11 VAL B N 1
ATOM 861 C CA . VAL B 1 11 ? -29.625 -0.856 5.707 1 87.56 11 VAL B CA 1
ATOM 862 C C . VAL B 1 11 ? -29.156 -2.303 5.625 1 87.56 11 VAL B C 1
ATOM 864 O O . VAL B 1 11 ? -27.938 -2.562 5.621 1 87.56 11 VAL B O 1
ATOM 867 N N . SER B 1 12 ? -30.094 -3.244 5.523 1 88 12 SER B N 1
ATOM 868 C CA . SER B 1 12 ? -29.781 -4.664 5.422 1 88 12 SER B CA 1
ATOM 869 C C . SER B 1 12 ? -29 -4.965 4.145 1 88 12 SER B C 1
ATOM 871 O O . SER B 1 12 ? -28.031 -5.738 4.164 1 88 12 SER B O 1
ATOM 873 N N . GLU B 1 13 ? -29.438 -4.371 3.078 1 86.94 13 GLU B N 1
ATOM 874 C CA . GLU B 1 13 ? -28.766 -4.574 1.798 1 86.94 13 GLU B CA 1
ATOM 875 C C . GLU B 1 13 ? -27.328 -4.023 1.828 1 86.94 13 GLU B C 1
ATOM 877 O O . GLU B 1 13 ? -26.406 -4.66 1.322 1 86.94 13 GLU B O 1
ATOM 882 N N . ARG B 1 14 ? -27.188 -2.883 2.418 1 85.12 14 ARG B N 1
ATOM 883 C CA . ARG B 1 14 ? -25.859 -2.293 2.533 1 85.12 14 ARG B CA 1
ATOM 884 C C . AR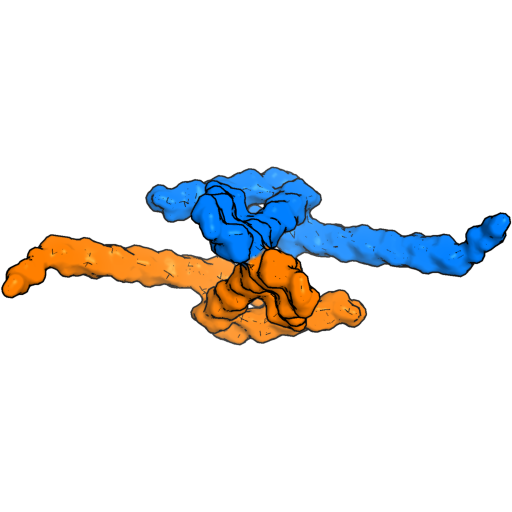G B 1 14 ? -24.938 -3.17 3.379 1 85.12 14 ARG B C 1
ATOM 886 O O . ARG B 1 14 ? -23.766 -3.344 3.051 1 85.12 14 ARG B O 1
ATOM 893 N N . ARG B 1 15 ? -25.547 -3.73 4.348 1 84.75 15 ARG B N 1
ATOM 894 C CA . ARG B 1 15 ? -24.766 -4.594 5.23 1 84.75 15 ARG B CA 1
ATOM 895 C C . ARG B 1 15 ? -24.328 -5.863 4.512 1 84.75 15 ARG B C 1
ATOM 897 O O . ARG B 1 15 ? -23.188 -6.32 4.68 1 84.75 15 ARG B O 1
ATOM 904 N N . THR B 1 16 ? -25.203 -6.418 3.779 1 85.69 16 THR B N 1
ATOM 905 C CA . THR B 1 16 ? -24.891 -7.637 3.041 1 85.69 16 THR B CA 1
ATOM 906 C C . THR B 1 16 ? -23.797 -7.371 1.998 1 85.69 16 THR B C 1
ATOM 908 O O . THR B 1 16 ? -22.891 -8.18 1.831 1 85.69 16 THR B O 1
ATOM 911 N N . ARG B 1 17 ? -23.875 -6.277 1.333 1 82.19 17 ARG B N 1
ATOM 912 C CA . ARG B 1 17 ? -22.891 -5.922 0.319 1 82.19 17 ARG B CA 1
ATOM 913 C C . ARG B 1 17 ? -21.516 -5.699 0.945 1 82.19 17 ARG B C 1
ATOM 915 O O . ARG B 1 17 ? -20.5 -6.121 0.391 1 82.19 17 ARG B O 1
ATOM 922 N N . ARG B 1 18 ? -21.531 -5.098 2.029 1 81.06 18 ARG B N 1
ATOM 923 C CA . ARG B 1 18 ? -20.281 -4.844 2.723 1 81.06 18 ARG B CA 1
ATOM 924 C C . ARG B 1 18 ? -19.609 -6.145 3.154 1 81.06 18 ARG B C 1
ATOM 926 O O . ARG B 1 18 ? -18.391 -6.297 3.039 1 81.06 18 ARG B O 1
ATOM 933 N N . LYS B 1 19 ? -20.453 -6.996 3.629 1 82.88 19 LYS B N 1
ATOM 934 C CA . LYS B 1 19 ? -19.938 -8.289 4.07 1 82.88 19 LYS B CA 1
ATOM 935 C C . LYS B 1 19 ? -19.375 -9.078 2.895 1 82.88 19 LYS B C 1
ATOM 937 O O . LYS B 1 19 ? -18.328 -9.727 3.021 1 82.88 19 LYS B O 1
ATOM 942 N N . ALA B 1 20 ? -20.047 -9.039 1.832 1 81.56 20 ALA B N 1
ATOM 943 C CA . ALA B 1 20 ? -19.594 -9.75 0.644 1 81.56 20 ALA B CA 1
ATOM 944 C C . ALA B 1 20 ? -18.266 -9.188 0.141 1 81.56 20 ALA B C 1
ATOM 946 O O . ALA B 1 20 ? -17.359 -9.938 -0.229 1 81.56 20 ALA B O 1
ATOM 947 N N . ARG B 1 21 ? -18.156 -7.918 0.162 1 81.12 21 ARG B N 1
ATOM 948 C CA . ARG B 1 21 ? -16.922 -7.27 -0.271 1 81.12 21 ARG B CA 1
ATOM 949 C C . ARG B 1 21 ? -15.773 -7.621 0.657 1 81.12 21 ARG B C 1
ATOM 951 O O . ARG B 1 21 ? -14.656 -7.898 0.197 1 81.12 21 ARG B O 1
ATOM 958 N N . ALA B 1 22 ? -16.109 -7.633 1.871 1 83.56 22 ALA B N 1
ATOM 959 C CA . ALA B 1 22 ? -15.094 -7.969 2.859 1 83.56 22 ALA B CA 1
ATOM 960 C C . ALA B 1 22 ? -14.617 -9.406 2.686 1 83.56 22 ALA B C 1
ATOM 962 O O . ALA B 1 22 ? -13.43 -9.695 2.848 1 83.56 22 ALA B O 1
ATOM 963 N N . SER B 1 23 ? -15.562 -10.18 2.279 1 86.5 23 SER B N 1
ATOM 964 C CA . SER B 1 23 ? -15.211 -11.586 2.068 1 86.5 23 SER B CA 1
ATOM 965 C C . SER B 1 23 ? -14.305 -11.75 0.854 1 86.5 23 SER B C 1
ATOM 967 O O . SER B 1 23 ? -13.328 -12.5 0.903 1 86.5 23 SER B O 1
ATOM 969 N N . VAL B 1 24 ? -14.641 -11.023 -0.181 1 89.62 24 VAL B N 1
ATOM 970 C CA . VAL B 1 24 ? -13.828 -11.109 -1.39 1 89.62 24 VAL B CA 1
ATOM 971 C C . VAL B 1 24 ? -12.43 -10.578 -1.109 1 89.62 24 VAL B C 1
ATOM 973 O O . VAL B 1 24 ? -11.438 -11.18 -1.521 1 89.62 24 VAL B O 1
ATOM 976 N N . GLU B 1 25 ? -12.328 -9.492 -0.394 1 92.75 25 GLU B N 1
ATOM 977 C CA . GLU B 1 25 ? -11.047 -8.898 -0.032 1 92.75 25 GLU B CA 1
ATOM 978 C C . GLU B 1 25 ? -10.195 -9.883 0.778 1 92.75 25 GLU B C 1
ATOM 980 O O . GLU B 1 25 ? -8.992 -10.008 0.551 1 92.75 25 GLU B O 1
ATOM 985 N N . GLN B 1 26 ? -10.898 -10.5 1.645 1 94.25 26 GLN B N 1
ATOM 986 C CA . GLN B 1 26 ? -10.195 -11.477 2.469 1 94.25 26 GLN B CA 1
ATOM 987 C C . GLN B 1 26 ? -9.688 -12.641 1.626 1 94.25 26 GLN B C 1
ATOM 989 O O . GLN B 1 26 ? -8.547 -13.086 1.801 1 94.25 26 GLN B O 1
ATOM 994 N N . LEU B 1 27 ? -10.469 -13.109 0.751 1 94.44 27 LEU B N 1
ATOM 995 C CA . LEU B 1 27 ? -10.07 -14.227 -0.099 1 94.44 27 LEU B CA 1
ATOM 996 C C . LEU B 1 27 ? -8.906 -13.836 -1.005 1 94.44 27 LEU B C 1
ATOM 998 O O . LEU B 1 27 ? -7.992 -14.633 -1.22 1 94.44 27 LEU B O 1
ATOM 1002 N N . ASP B 1 28 ? -8.953 -12.648 -1.547 1 97.06 28 ASP B N 1
ATOM 1003 C CA . ASP B 1 28 ? -7.848 -12.156 -2.363 1 97.06 28 ASP B CA 1
ATOM 1004 C C . ASP B 1 28 ? -6.543 -12.148 -1.567 1 97.06 28 ASP B C 1
ATOM 1006 O O . ASP B 1 28 ? -5.5 -12.57 -2.07 1 97.06 28 ASP B O 1
ATOM 1010 N N . LEU B 1 29 ? -6.621 -11.742 -0.352 1 97.5 29 LEU B N 1
ATOM 1011 C CA . LEU B 1 29 ? -5.434 -11.625 0.487 1 97.5 29 LEU B CA 1
ATOM 1012 C C . LEU B 1 29 ? -4.91 -13.008 0.881 1 97.5 29 LEU B C 1
ATOM 1014 O O . LEU B 1 29 ? -3.699 -13.219 0.965 1 97.5 29 LEU B O 1
ATOM 1018 N N . GLN B 1 30 ? -5.84 -13.898 1.121 1 95.44 30 GLN B N 1
ATOM 1019 C CA . GLN B 1 30 ? -5.418 -15.258 1.438 1 95.44 30 GLN B CA 1
ATOM 1020 C C . GLN B 1 30 ? -4.691 -15.898 0.259 1 95.44 30 GLN B C 1
ATOM 1022 O O . GLN B 1 30 ? -3.664 -16.547 0.44 1 95.44 30 GLN B O 1
ATOM 1027 N N . TRP B 1 31 ? -5.203 -15.703 -0.871 1 96.62 31 TRP B N 1
ATOM 1028 C CA . TRP B 1 31 ? -4.539 -16.188 -2.076 1 96.62 31 TRP B CA 1
ATOM 1029 C C . TRP B 1 31 ? -3.141 -15.594 -2.201 1 96.62 31 TRP B C 1
ATOM 1031 O O . TRP B 1 31 ? -2.17 -16.312 -2.428 1 96.62 31 TRP B O 1
ATOM 1041 N N . LEU B 1 32 ? -3.039 -14.289 -2.074 1 97.19 32 LEU B N 1
ATOM 1042 C CA . LEU B 1 32 ? -1.777 -13.562 -2.18 1 97.19 32 LEU B CA 1
ATOM 1043 C C . LEU B 1 32 ? -0.787 -14.039 -1.123 1 97.19 32 LEU B C 1
ATOM 1045 O O . LEU B 1 32 ? 0.386 -14.273 -1.425 1 97.19 32 LEU B O 1
ATOM 1049 N N . GLY B 1 33 ? -1.257 -14.219 0.052 1 96.44 33 GLY B N 1
ATOM 1050 C CA . GLY B 1 33 ? -0.421 -14.578 1.188 1 96.44 33 GLY B CA 1
ATOM 1051 C C . GLY B 1 33 ? 0.082 -16 1.137 1 96.44 33 GLY B C 1
ATOM 1052 O O . GLY B 1 33 ? 1.003 -16.375 1.869 1 96.44 33 GLY B O 1
ATOM 1053 N N . ALA B 1 34 ? -0.568 -16.797 0.348 1 96 34 ALA B N 1
ATOM 1054 C CA . ALA B 1 34 ? -0.176 -18.203 0.234 1 96 34 ALA B CA 1
ATOM 1055 C C . ALA B 1 34 ? 1.124 -18.344 -0.553 1 96 34 ALA B C 1
ATOM 1057 O O . ALA B 1 34 ? 1.757 -19.406 -0.531 1 96 34 ALA B O 1
ATOM 1058 N N . ASP B 1 35 ? 1.503 -17.328 -1.229 1 96.56 35 ASP B N 1
ATOM 1059 C CA . ASP B 1 35 ? 2.709 -17.328 -2.051 1 96.56 35 ASP B CA 1
ATOM 1060 C C . ASP B 1 35 ? 3.748 -16.344 -1.509 1 96.56 35 ASP B C 1
ATOM 1062 O O . ASP B 1 35 ? 3.406 -15.234 -1.109 1 96.56 35 ASP B O 1
ATOM 1066 N N . ALA B 1 36 ? 5.043 -16.781 -1.498 1 95.31 36 ALA B N 1
ATOM 1067 C CA . ALA B 1 36 ? 6.109 -15.938 -0.963 1 95.31 36 ALA B CA 1
ATOM 1068 C C . ALA B 1 36 ? 6.242 -14.641 -1.765 1 95.31 36 ALA B C 1
ATOM 1070 O O . ALA B 1 36 ? 6.574 -13.594 -1.209 1 95.31 36 ALA B O 1
ATOM 1071 N N . ARG B 1 37 ? 5.984 -14.711 -3.041 1 96.38 37 ARG B N 1
ATOM 1072 C CA . ARG B 1 37 ? 6.074 -13.523 -3.887 1 96.38 37 ARG B CA 1
ATOM 1073 C C . ARG B 1 37 ? 5.066 -12.461 -3.455 1 96.38 37 ARG B C 1
ATOM 1075 O O . ARG B 1 37 ? 5.391 -11.273 -3.402 1 96.38 37 ARG B O 1
ATOM 1082 N N . GLY B 1 38 ? 3.889 -12.922 -3.164 1 97.69 38 GLY B N 1
ATOM 1083 C CA . GLY B 1 38 ? 2.861 -12.008 -2.684 1 97.69 38 GLY B CA 1
ATOM 1084 C C . GLY B 1 38 ? 3.193 -11.391 -1.34 1 97.69 38 GLY B C 1
ATOM 1085 O O . GLY B 1 38 ? 2.994 -10.188 -1.138 1 97.69 38 GLY B O 1
ATOM 1086 N N . ARG B 1 39 ? 3.719 -12.164 -0.471 1 97 39 ARG B N 1
ATOM 1087 C CA . ARG B 1 39 ? 4.086 -11.664 0.851 1 97 39 ARG B CA 1
ATOM 1088 C C . ARG B 1 39 ? 5.211 -10.641 0.756 1 97 39 ARG B C 1
ATOM 1090 O O . ARG B 1 39 ? 5.199 -9.625 1.459 1 97 39 ARG B O 1
ATOM 1097 N N . ARG B 1 40 ? 6.098 -10.875 -0.106 1 96.75 40 ARG B N 1
ATOM 1098 C CA . ARG B 1 40 ? 7.195 -9.93 -0.278 1 96.75 40 ARG B CA 1
ATOM 1099 C C . ARG B 1 40 ? 6.695 -8.602 -0.833 1 96.75 40 ARG B C 1
ATOM 1101 O O . ARG B 1 40 ? 7.184 -7.535 -0.446 1 96.75 40 ARG B O 1
ATOM 1108 N N . VAL B 1 41 ? 5.715 -8.688 -1.734 1 97.62 41 VAL B N 1
ATOM 1109 C CA . VAL B 1 41 ? 5.141 -7.461 -2.281 1 97.62 41 VAL B CA 1
ATOM 1110 C C . VAL B 1 41 ? 4.465 -6.668 -1.168 1 97.62 41 VAL B C 1
ATOM 1112 O O . VAL B 1 41 ? 4.684 -5.461 -1.032 1 97.62 41 VAL B O 1
ATOM 1115 N N . LEU B 1 42 ? 3.68 -7.324 -0.377 1 97.69 42 LEU B N 1
ATOM 1116 C CA . LEU B 1 42 ? 2.994 -6.656 0.723 1 97.69 42 LEU B CA 1
ATOM 1117 C C . LEU B 1 42 ? 3.994 -6.09 1.724 1 97.69 42 LEU B C 1
ATOM 1119 O O . LEU B 1 42 ? 3.807 -4.984 2.236 1 97.69 42 LEU B O 1
ATOM 1123 N N . ALA B 1 43 ? 4.992 -6.832 1.963 1 97.25 43 ALA B N 1
ATOM 1124 C CA . ALA B 1 43 ? 6.031 -6.387 2.889 1 97.25 43 ALA B CA 1
ATOM 1125 C C . ALA B 1 43 ? 6.715 -5.121 2.379 1 97.25 43 ALA B C 1
ATOM 1127 O O . ALA B 1 43 ? 6.953 -4.184 3.145 1 97.25 43 ALA B O 1
ATOM 1128 N N . ARG B 1 44 ? 7.008 -5.062 1.125 1 96.44 44 ARG B N 1
ATOM 1129 C CA . ARG B 1 44 ? 7.66 -3.9 0.531 1 96.44 44 ARG B CA 1
ATOM 1130 C C . ARG B 1 44 ? 6.75 -2.676 0.587 1 96.44 44 ARG B C 1
ATOM 1132 O O . ARG B 1 44 ? 7.207 -1.569 0.878 1 96.44 44 ARG B O 1
ATOM 1139 N N . ILE B 1 45 ? 5.492 -2.924 0.292 1 97.31 45 ILE B N 1
ATOM 1140 C CA . ILE B 1 45 ? 4.547 -1.814 0.361 1 97.31 45 ILE B CA 1
ATOM 1141 C C . ILE B 1 45 ? 4.477 -1.287 1.792 1 97.31 45 ILE B C 1
ATOM 1143 O O . ILE B 1 45 ? 4.512 -0.075 2.016 1 97.31 45 ILE B O 1
ATOM 1147 N N . MET B 1 46 ? 4.398 -2.166 2.738 1 96.94 46 MET B N 1
ATOM 1148 C CA . MET B 1 46 ? 4.352 -1.749 4.137 1 96.94 46 MET B CA 1
ATOM 1149 C C . MET B 1 46 ? 5.609 -0.975 4.516 1 96.94 46 MET B C 1
ATOM 1151 O O . MET B 1 46 ? 5.535 0.028 5.23 1 96.94 46 MET B O 1
ATOM 1155 N N . ALA B 1 47 ? 6.695 -1.419 4.047 1 95.62 47 ALA B N 1
ATOM 1156 C CA . ALA B 1 47 ? 7.965 -0.756 4.348 1 95.62 47 ALA B CA 1
ATOM 1157 C C . ALA B 1 47 ? 7.98 0.67 3.805 1 95.62 47 ALA B C 1
ATOM 1159 O O . ALA B 1 47 ? 8.547 1.572 4.426 1 95.62 47 ALA B O 1
ATOM 1160 N N . MET B 1 48 ? 7.402 0.892 2.686 1 96.19 48 MET B N 1
ATOM 1161 C CA . MET B 1 48 ? 7.32 2.209 2.061 1 96.19 48 MET B CA 1
ATOM 1162 C C . MET B 1 48 ? 6.625 3.207 2.98 1 96.19 48 MET B C 1
ATOM 1164 O O . MET B 1 48 ? 6.824 4.414 2.857 1 96.19 48 MET B O 1
ATOM 1168 N N . THR B 1 49 ? 5.805 2.762 3.91 1 98.19 49 THR B N 1
ATOM 1169 C CA . THR B 1 49 ? 4.922 3.625 4.688 1 98.19 49 THR B CA 1
ATOM 1170 C C . THR B 1 49 ? 5.633 4.148 5.93 1 98.19 49 THR B C 1
ATOM 1172 O O . THR B 1 49 ? 5.152 5.082 6.578 1 98.19 49 THR B O 1
ATOM 1175 N N . GLY B 1 50 ? 6.758 3.531 6.316 1 96.56 50 GLY B N 1
ATOM 1176 C CA . GLY B 1 50 ? 7.418 3.875 7.566 1 96.56 50 GLY B CA 1
ATOM 1177 C C . GLY B 1 50 ? 6.66 3.398 8.789 1 96.56 50 GLY B C 1
ATOM 1178 O O . GLY B 1 50 ? 6.734 4.023 9.852 1 96.56 50 GLY B O 1
ATOM 1179 N N . LEU B 1 51 ? 5.969 2.332 8.617 1 96 51 LEU B N 1
ATOM 1180 C CA . LEU B 1 51 ? 5.141 1.799 9.695 1 96 51 LEU B CA 1
ATOM 1181 C C . LEU B 1 51 ? 5.961 1.606 10.969 1 96 51 LEU B C 1
ATOM 1183 O O . LEU B 1 51 ? 5.492 1.916 12.07 1 96 51 LEU B O 1
ATOM 1187 N N . MET B 1 52 ? 7.16 1.225 10.789 1 93.94 52 MET B N 1
ATOM 1188 C CA . MET B 1 52 ? 7.969 0.882 11.953 1 93.94 52 MET B CA 1
ATOM 1189 C C . MET B 1 52 ? 8.984 1.979 12.25 1 93.94 52 MET B C 1
ATOM 1191 O O . MET B 1 52 ? 9.984 1.739 12.938 1 93.94 52 MET B O 1
ATOM 1195 N N . GLN B 1 53 ? 8.812 3.088 11.719 1 95.44 53 GLN B N 1
ATOM 1196 C CA . GLN B 1 53 ? 9.727 4.207 11.906 1 95.44 53 GLN B CA 1
ATOM 1197 C C . GLN B 1 53 ? 9.062 5.336 12.688 1 95.44 53 GLN B C 1
ATOM 1199 O O . GLN B 1 53 ? 7.84 5.504 12.625 1 95.44 53 GLN B O 1
ATOM 1204 N N . ALA B 1 54 ? 9.883 6.105 13.367 1 96.75 54 ALA B N 1
ATOM 1205 C CA . ALA B 1 54 ? 9.375 7.301 14.039 1 96.75 54 ALA B CA 1
ATOM 1206 C C . ALA B 1 54 ? 8.867 8.32 13.023 1 96.75 54 ALA B C 1
ATOM 1208 O O . ALA B 1 54 ? 9.484 8.516 11.977 1 96.75 54 ALA B O 1
ATOM 1209 N N . SER B 1 55 ? 7.828 8.914 13.43 1 97.94 55 SER B N 1
ATOM 1210 C CA . SER B 1 55 ? 7.238 9.906 12.531 1 97.94 55 SER B CA 1
ATOM 1211 C C . SER B 1 55 ? 7.477 11.32 13.031 1 97.94 55 SER B C 1
ATOM 1213 O O . SER B 1 55 ? 7.367 12.281 12.273 1 97.94 55 SER B O 1
ATOM 1215 N N . TYR B 1 56 ? 7.84 11.422 14.305 1 98.5 56 TYR B N 1
ATOM 1216 C CA . TYR B 1 56 ? 7.953 12.719 14.953 1 98.5 56 TYR B CA 1
ATOM 1217 C C . TYR B 1 56 ? 9.25 13.414 14.562 1 98.5 56 TYR B C 1
ATOM 1219 O O . TYR B 1 56 ? 10.328 12.805 14.609 1 98.5 56 TYR B O 1
ATOM 1227 N N . VAL B 1 57 ? 9.086 14.648 14.102 1 98.19 57 VAL B N 1
ATOM 1228 C CA . VAL B 1 57 ? 10.227 15.508 13.805 1 98.19 57 VAL B CA 1
ATOM 1229 C C . VAL B 1 57 ? 10.164 16.766 14.68 1 98.19 57 VAL B C 1
ATOM 1231 O O . VAL B 1 57 ? 9.359 17.656 14.422 1 98.19 57 VAL B O 1
ATOM 1234 N N . PRO B 1 58 ? 10.992 16.828 15.672 1 98 58 PRO B N 1
ATOM 1235 C CA . PRO B 1 58 ? 10.938 17.984 16.578 1 98 58 PRO B CA 1
ATOM 1236 C C . PRO B 1 58 ? 11.016 19.312 15.836 1 98 58 PRO B C 1
ATOM 1238 O O . PRO B 1 58 ? 11.891 19.5 14.984 1 98 58 PRO B O 1
ATOM 1241 N N . GLY B 1 59 ? 10.164 20.203 16.141 1 97.81 59 GLY B N 1
ATOM 1242 C CA . GLY B 1 59 ? 10.195 21.562 15.594 1 97.81 59 GLY B CA 1
ATOM 1243 C C . GLY B 1 59 ? 9.609 21.641 14.195 1 97.81 59 GLY B C 1
ATOM 1244 O O . GLY B 1 59 ? 9.586 22.719 13.594 1 97.81 59 GLY B O 1
ATOM 1245 N N . ASP B 1 60 ? 9.094 20.562 13.672 1 98.38 60 ASP B N 1
ATOM 1246 C CA . ASP B 1 60 ? 8.555 20.547 12.32 1 98.38 60 ASP B CA 1
ATOM 1247 C C . ASP B 1 60 ? 7.227 19.797 12.266 1 98.38 60 ASP B C 1
ATOM 1249 O O . ASP B 1 60 ? 7.184 18.625 11.875 1 98.38 60 ASP B O 1
ATOM 1253 N N . ALA B 1 61 ? 6.203 20.5 12.562 1 98.25 61 ALA B N 1
ATOM 1254 C CA . ALA B 1 61 ? 4.879 19.906 12.664 1 98.25 61 ALA B CA 1
ATOM 1255 C C . ALA B 1 61 ? 4.383 19.438 11.297 1 98.25 61 ALA B C 1
ATOM 1257 O O . ALA B 1 61 ? 3.703 18.406 11.195 1 98.25 61 ALA B O 1
ATOM 1258 N N . LEU B 1 62 ? 4.781 20.141 10.227 1 98.56 62 LEU B N 1
ATOM 1259 C CA . LEU B 1 62 ? 4.32 19.781 8.891 1 98.56 62 LEU B CA 1
ATOM 1260 C C . LEU B 1 62 ? 4.969 18.484 8.422 1 98.56 62 LEU B C 1
ATOM 1262 O O . LEU B 1 62 ? 4.285 17.594 7.902 1 98.56 62 LEU B O 1
ATOM 1266 N N . THR B 1 63 ? 6.184 18.375 8.711 1 98.69 63 THR B N 1
ATOM 1267 C CA . THR B 1 63 ? 6.875 17.141 8.352 1 98.69 63 THR B CA 1
ATOM 1268 C C . THR B 1 63 ? 6.359 15.977 9.188 1 98.69 63 THR B C 1
ATOM 1270 O O . THR B 1 63 ? 6.16 14.875 8.664 1 98.69 63 THR B O 1
ATOM 1273 N N . THR B 1 64 ? 6.098 16.234 10.453 1 98.88 64 THR B N 1
ATOM 1274 C CA . THR B 1 64 ? 5.527 15.195 11.305 1 98.88 64 THR B CA 1
ATOM 1275 C C . THR B 1 64 ? 4.176 14.734 10.766 1 98.88 64 THR B C 1
ATOM 1277 O O . THR B 1 64 ? 3.932 13.531 10.633 1 98.88 64 THR B O 1
ATOM 1280 N N . ALA B 1 65 ? 3.381 15.672 10.352 1 98.88 65 ALA B N 1
ATOM 1281 C CA . ALA B 1 65 ? 2.062 15.344 9.82 1 98.88 65 ALA B CA 1
ATOM 1282 C C . ALA B 1 65 ? 2.178 14.531 8.531 1 98.88 65 ALA B C 1
ATOM 1284 O O . ALA B 1 65 ? 1.44 13.562 8.328 1 98.88 65 ALA B O 1
ATOM 1285 N N . PHE B 1 66 ? 3.125 14.891 7.699 1 98.88 66 PHE B N 1
ATOM 1286 C CA . PHE B 1 66 ? 3.371 14.188 6.449 1 98.88 66 PHE B CA 1
ATOM 1287 C C . PHE B 1 66 ? 3.775 12.734 6.711 1 98.88 66 PHE B C 1
ATOM 1289 O O . PHE B 1 66 ? 3.203 11.812 6.129 1 98.88 66 PHE B O 1
ATOM 1296 N N . ARG B 1 67 ? 4.602 12.523 7.602 1 98.88 67 ARG B N 1
ATOM 1297 C CA . ARG B 1 67 ? 5.074 11.188 7.93 1 98.88 67 ARG B CA 1
ATOM 1298 C C . ARG B 1 67 ? 3.98 10.367 8.609 1 98.88 67 ARG B C 1
ATOM 1300 O O . ARG B 1 67 ? 3.889 9.156 8.406 1 98.88 67 ARG B O 1
ATOM 1307 N N . GLU B 1 68 ? 3.16 11.07 9.391 1 98.81 68 GLU B N 1
ATOM 1308 C CA . GLU B 1 68 ? 2.039 10.367 10.008 1 98.81 68 GLU B CA 1
ATOM 1309 C C . GLU B 1 68 ? 1.014 9.938 8.961 1 98.81 68 GLU B C 1
ATOM 1311 O O . GLU B 1 68 ? 0.38 8.891 9.102 1 98.81 68 GLU B O 1
ATOM 1316 N N . GLY B 1 69 ? 0.895 10.758 7.938 1 98.88 69 GLY B N 1
ATOM 1317 C CA . GLY B 1 69 ? 0.068 10.344 6.816 1 98.88 69 GLY B CA 1
ATOM 1318 C C . GLY B 1 69 ? 0.563 9.07 6.152 1 98.88 69 GLY B C 1
ATOM 1319 O O . GLY B 1 69 ? -0.21 8.133 5.934 1 98.88 69 GLY B O 1
ATOM 1320 N N . GLN B 1 70 ? 1.827 9.07 5.93 1 98.81 70 GLN B N 1
ATOM 1321 C CA . GLN B 1 70 ? 2.418 7.867 5.359 1 98.81 70 GLN B CA 1
ATOM 1322 C C . GLN B 1 70 ? 2.209 6.668 6.277 1 98.81 70 GLN B C 1
ATOM 1324 O O . GLN B 1 70 ? 1.73 5.621 5.84 1 98.81 70 GLN B O 1
ATOM 1329 N N . ARG B 1 71 ? 2.498 6.863 7.508 1 98.69 71 ARG B N 1
ATOM 1330 C CA . ARG B 1 71 ? 2.426 5.793 8.5 1 98.69 71 ARG B CA 1
ATOM 1331 C C . ARG B 1 71 ? 0.994 5.293 8.664 1 98.69 71 ARG B C 1
ATOM 1333 O O . ARG B 1 71 ? 0.769 4.102 8.883 1 98.69 71 ARG B O 1
ATOM 1340 N N . ASN B 1 72 ? 0.092 6.145 8.508 1 98.75 72 ASN B N 1
ATOM 1341 C CA . ASN B 1 72 ? -1.31 5.758 8.641 1 98.75 72 ASN B CA 1
ATOM 1342 C C . ASN B 1 72 ? -1.709 4.73 7.582 1 98.75 72 ASN B C 1
ATOM 1344 O O . ASN B 1 72 ? -2.508 3.834 7.855 1 98.75 72 ASN B O 1
ATOM 1348 N N . ILE B 1 73 ? -1.216 4.855 6.367 1 98.75 73 ILE B N 1
ATOM 1349 C CA . ILE B 1 73 ? -1.464 3.84 5.348 1 98.75 73 ILE B CA 1
ATOM 1350 C C . ILE B 1 73 ? -0.942 2.488 5.828 1 98.75 73 ILE B C 1
ATOM 1352 O O . ILE B 1 73 ? -1.591 1.459 5.625 1 98.75 73 ILE B O 1
ATOM 1356 N N . GLY B 1 74 ? 0.202 2.49 6.422 1 98.44 74 GLY B N 1
ATOM 1357 C CA . GLY B 1 74 ? 0.755 1.271 6.992 1 98.44 74 GLY B CA 1
ATOM 1358 C C . GLY B 1 74 ? -0.118 0.669 8.078 1 98.44 74 GLY B C 1
ATOM 1359 O O . GLY B 1 74 ? -0.316 -0.547 8.117 1 98.44 74 GLY B O 1
ATOM 1360 N N . ILE B 1 75 ? -0.59 1.502 8.945 1 98.25 75 ILE B N 1
ATOM 1361 C CA . ILE B 1 75 ? -1.466 1.062 10.031 1 98.25 75 ILE B CA 1
ATOM 1362 C C . ILE B 1 75 ? -2.727 0.429 9.445 1 98.25 75 ILE B C 1
ATOM 1364 O O . ILE B 1 75 ? -3.145 -0.649 9.875 1 98.25 75 ILE B O 1
ATOM 1368 N N . GLN B 1 76 ? -3.326 1.082 8.445 1 98.12 76 GLN B N 1
ATOM 1369 C CA . GLN B 1 76 ? -4.52 0.545 7.805 1 98.12 76 GLN B CA 1
ATOM 1370 C C . GLN B 1 76 ? -4.23 -0.796 7.137 1 98.12 76 GLN B C 1
ATOM 1372 O O . GLN B 1 76 ? -5 -1.749 7.289 1 98.12 76 GLN B O 1
ATOM 1377 N N . LEU B 1 77 ? -3.125 -0.88 6.391 1 97.62 77 LEU B N 1
ATOM 1378 C CA . LEU B 1 77 ? -2.76 -2.129 5.734 1 97.62 77 LEU B CA 1
ATOM 1379 C C . LEU B 1 77 ? -2.52 -3.232 6.758 1 97.62 77 LEU B C 1
ATOM 1381 O O . LEU B 1 77 ? -2.951 -4.371 6.562 1 97.62 77 LEU B O 1
ATOM 1385 N N . HIS B 1 78 ? -1.853 -2.881 7.84 1 97.44 78 HIS B N 1
ATOM 1386 C CA . HIS B 1 78 ? -1.624 -3.834 8.922 1 97.44 78 HIS B CA 1
ATOM 1387 C C . HIS B 1 78 ? -2.941 -4.395 9.445 1 97.44 78 HIS B C 1
ATOM 1389 O O . HIS B 1 78 ? -3.07 -5.605 9.641 1 97.44 78 HIS B O 1
ATOM 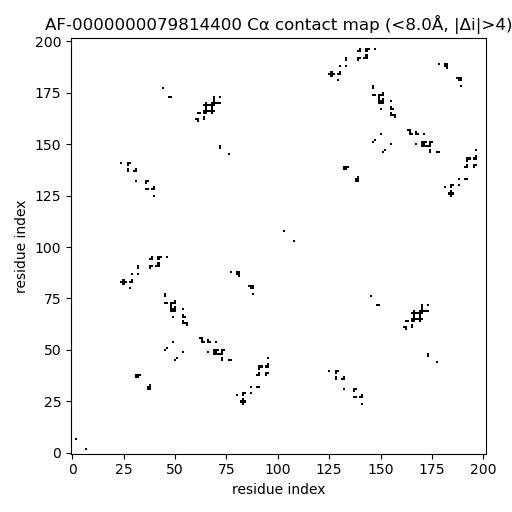1395 N N . ALA B 1 79 ? -3.857 -3.504 9.672 1 96.56 79 ALA B N 1
ATOM 1396 C CA . ALA B 1 79 ? -5.164 -3.93 10.172 1 96.56 79 ALA B CA 1
ATOM 1397 C C . ALA B 1 79 ? -5.859 -4.852 9.172 1 96.56 79 ALA B C 1
ATOM 1399 O O . ALA B 1 79 ? -6.426 -5.879 9.555 1 96.56 79 ALA B O 1
ATOM 1400 N N . VAL B 1 80 ? -5.789 -4.48 7.918 1 95.62 80 VAL B N 1
ATOM 1401 C CA . VAL B 1 80 ? -6.41 -5.27 6.859 1 95.62 80 VAL B CA 1
ATOM 1402 C C . VAL B 1 80 ? -5.805 -6.672 6.832 1 95.62 80 VAL B C 1
ATOM 1404 O O . VAL B 1 80 ? -6.527 -7.668 6.75 1 95.62 80 VAL B O 1
ATOM 1407 N N . LEU B 1 81 ? -4.523 -6.805 6.938 1 96.94 81 LEU B N 1
ATOM 1408 C CA . LEU B 1 81 ? -3.832 -8.086 6.902 1 96.94 81 LEU B CA 1
ATOM 1409 C C . LEU B 1 81 ? -4.156 -8.914 8.141 1 96.94 81 LEU B C 1
ATOM 1411 O O . LEU B 1 81 ? -4.312 -10.133 8.055 1 96.94 81 LEU B O 1
ATOM 1415 N N . THR B 1 82 ? -4.25 -8.266 9.273 1 96 82 THR B N 1
ATOM 1416 C CA . THR B 1 82 ? -4.594 -8.945 10.523 1 96 82 THR B CA 1
ATOM 1417 C C . THR B 1 82 ? -5.984 -9.562 10.43 1 96 82 THR B C 1
ATOM 1419 O O . THR B 1 82 ? -6.184 -10.711 10.844 1 96 82 THR B O 1
ATOM 1422 N N . ASN B 1 83 ? -6.84 -8.82 9.797 1 93.56 83 ASN B N 1
ATOM 1423 C CA . ASN B 1 83 ? -8.227 -9.25 9.734 1 93.56 83 ASN B CA 1
ATOM 1424 C C . ASN B 1 83 ? -8.438 -10.305 8.648 1 93.56 83 ASN B C 1
ATOM 1426 O O . ASN B 1 83 ? -9.453 -11 8.633 1 93.56 83 ASN B O 1
ATOM 1430 N N . ALA B 1 84 ? -7.551 -10.328 7.68 1 92.81 84 ALA B N 1
ATOM 1431 C CA . ALA B 1 84 ? -7.664 -11.312 6.609 1 92.81 84 ALA B CA 1
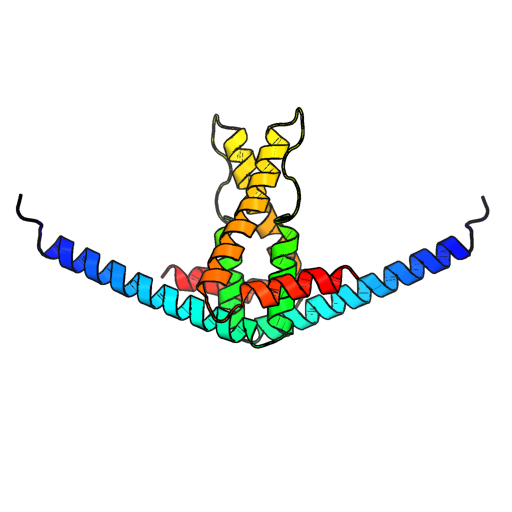ATOM 1432 C C . ALA B 1 84 ? -7.496 -12.727 7.148 1 92.81 84 ALA B C 1
ATOM 1434 O O . ALA B 1 84 ? -7.969 -13.688 6.539 1 92.81 84 ALA B O 1
ATOM 1435 N N . GLY B 1 85 ? -6.867 -12.922 8.32 1 83.12 85 GLY B N 1
ATOM 1436 C CA . GLY B 1 85 ? -6.789 -14.219 8.969 1 83.12 85 GLY B CA 1
ATOM 1437 C C . GLY B 1 85 ? -5.504 -14.961 8.656 1 83.12 85 GLY B C 1
ATOM 1438 O O . GLY B 1 85 ? -4.586 -14.398 8.055 1 83.12 85 GLY B O 1
ATOM 1439 N N . ASP B 1 86 ? -5.395 -16.172 9.422 1 81.25 86 ASP B N 1
ATOM 1440 C CA . ASP B 1 86 ? -4.398 -17.203 9.203 1 81.25 86 ASP B CA 1
ATOM 1441 C C . ASP B 1 86 ? -2.992 -16.703 9.516 1 81.25 86 ASP B C 1
ATOM 1443 O O . ASP B 1 86 ? -2.018 -17.156 8.906 1 81.25 86 ASP B O 1
ATOM 1447 N N . GLY B 1 87 ? -2.793 -15.539 10.227 1 93.94 87 GLY B N 1
ATOM 1448 C CA . GLY B 1 87 ? -1.45 -15.086 10.555 1 93.94 87 GLY B CA 1
ATOM 1449 C C . GLY B 1 87 ? -0.763 -14.367 9.406 1 93.94 87 GLY B C 1
ATOM 1450 O O . GLY B 1 87 ? 0.467 -14.312 9.352 1 93.94 87 GLY B O 1
ATOM 1451 N N . LEU B 1 88 ? -1.478 -13.961 8.516 1 95.69 88 LEU B N 1
ATOM 1452 C CA . LEU B 1 88 ? -0.937 -13.344 7.309 1 95.69 88 LEU B CA 1
ATOM 1453 C C . LEU B 1 88 ? -0.015 -12.18 7.656 1 95.69 88 LEU B C 1
ATOM 1455 O O . LEU B 1 88 ? 1.083 -12.07 7.105 1 95.69 88 LEU B O 1
ATOM 1459 N N . VAL B 1 89 ? -0.486 -11.414 8.562 1 96.38 89 VAL B N 1
ATOM 1460 C CA . VAL B 1 89 ? 0.294 -10.227 8.898 1 96.38 89 VAL B CA 1
ATOM 1461 C C . VAL B 1 89 ? 1.669 -10.641 9.414 1 96.38 89 VAL B C 1
ATOM 1463 O O . VAL B 1 89 ? 2.68 -10.016 9.078 1 96.38 89 VAL B O 1
ATOM 1466 N N . ASP B 1 90 ? 1.731 -11.672 10.148 1 95.88 90 ASP B N 1
ATOM 1467 C CA . ASP B 1 90 ? 3.004 -12.148 10.68 1 95.88 90 ASP B CA 1
ATOM 1468 C 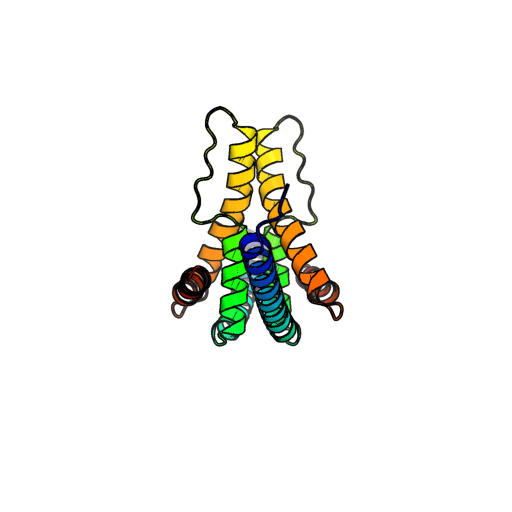C . ASP B 1 90 ? 3.916 -12.641 9.562 1 95.88 90 ASP B C 1
ATOM 1470 O O . ASP B 1 90 ? 5.125 -12.391 9.578 1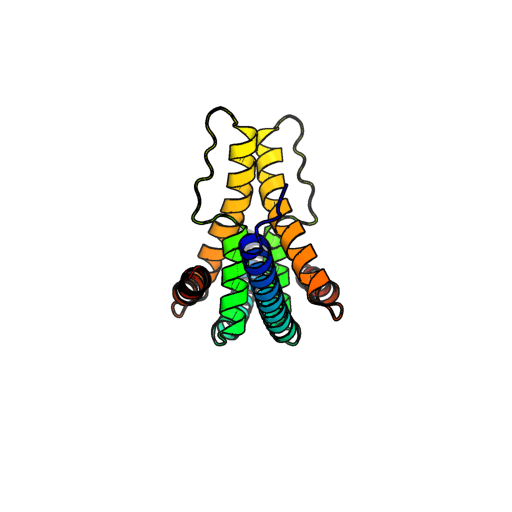 95.88 90 ASP B O 1
ATOM 1474 N N . LYS B 1 91 ? 3.406 -13.344 8.672 1 95.44 91 LYS B N 1
ATOM 1475 C CA . LYS B 1 91 ? 4.176 -13.852 7.535 1 95.44 91 LYS B CA 1
ATOM 1476 C C . LYS B 1 91 ? 4.727 -12.703 6.691 1 95.44 91 LYS B C 1
ATOM 1478 O O . LYS B 1 91 ? 5.879 -12.742 6.254 1 95.44 91 LYS B O 1
ATOM 1483 N N . VAL B 1 92 ? 3.967 -11.703 6.508 1 96.19 92 VAL B N 1
ATOM 1484 C CA . VAL B 1 92 ? 4.375 -10.547 5.719 1 96.19 92 VAL B CA 1
ATOM 1485 C C . VAL B 1 92 ? 5.492 -9.797 6.441 1 96.19 92 VAL B C 1
ATOM 1487 O O . VAL B 1 92 ? 6.516 -9.469 5.84 1 96.19 92 VAL B O 1
ATOM 1490 N N . LEU B 1 93 ? 5.273 -9.578 7.719 1 93.81 93 LEU B N 1
ATOM 1491 C CA . LEU B 1 93 ? 6.262 -8.828 8.492 1 93.81 93 LEU B CA 1
ATOM 1492 C C . LEU B 1 93 ? 7.578 -9.594 8.578 1 93.81 93 LEU B C 1
ATOM 1494 O O . LEU B 1 93 ? 8.648 -8.992 8.656 1 93.81 93 LEU B O 1
ATOM 1498 N N . SER B 1 94 ? 7.438 -10.891 8.531 1 92.62 94 SER B N 1
ATOM 1499 C CA . SER B 1 94 ? 8.648 -11.703 8.586 1 92.62 94 SER B CA 1
ATOM 1500 C C . SER B 1 94 ? 9.484 -11.531 7.32 1 92.62 94 SER B C 1
ATOM 1502 O O . SER B 1 94 ? 10.703 -11.703 7.352 1 92.62 94 SER B O 1
ATOM 1504 N N . GLU B 1 95 ? 8.883 -11.211 6.215 1 90.31 95 GLU B N 1
ATOM 1505 C CA . GLU B 1 95 ? 9.594 -10.953 4.969 1 90.31 95 GLU B CA 1
ATOM 1506 C C . GLU B 1 95 ? 10.422 -9.672 5.062 1 90.31 95 GLU B C 1
ATOM 1508 O O . GLU B 1 95 ? 11.453 -9.539 4.398 1 90.31 95 GLU B O 1
ATOM 1513 N N . THR B 1 96 ? 9.875 -8.617 5.727 1 78.06 96 THR B N 1
ATOM 1514 C CA . THR B 1 96 ? 10.547 -7.336 5.898 1 78.06 96 THR B CA 1
ATOM 1515 C C . THR B 1 96 ? 11.883 -7.516 6.609 1 78.06 96 THR B C 1
ATOM 1517 O O . THR B 1 96 ? 12.867 -6.863 6.266 1 78.06 96 THR B O 1
ATOM 1520 N N . ILE B 1 97 ? 11.82 -8.289 7.484 1 66.94 97 ILE B N 1
ATOM 1521 C CA . ILE B 1 97 ? 13.008 -8.57 8.297 1 66.94 97 ILE B CA 1
ATOM 1522 C C . ILE B 1 97 ? 14.031 -9.328 7.461 1 66.94 97 ILE B C 1
ATOM 1524 O O . ILE B 1 97 ? 15.227 -9.031 7.512 1 66.94 97 ILE B O 1
ATOM 1528 N N . ALA B 1 98 ? 13.648 -10.219 6.637 1 62.81 98 ALA B N 1
ATOM 1529 C CA . ALA B 1 98 ? 14.547 -11.039 5.836 1 62.81 98 ALA B CA 1
ATOM 1530 C C . ALA B 1 98 ? 15.234 -10.219 4.758 1 62.81 98 ALA B C 1
ATOM 1532 O O . ALA B 1 98 ? 16.359 -10.531 4.344 1 62.81 98 ALA B O 1
ATOM 1533 N N . SER B 1 99 ? 14.617 -9.18 4.312 1 61.56 99 SER B N 1
ATOM 1534 C CA . SER B 1 99 ? 15.188 -8.352 3.252 1 61.56 99 SER B CA 1
ATOM 1535 C C . SER B 1 99 ? 16.281 -7.438 3.789 1 61.56 99 SER B C 1
ATOM 1537 O O . SER B 1 99 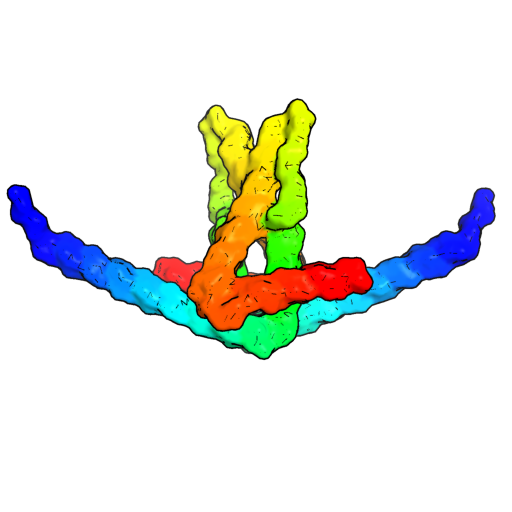? 17.094 -6.918 3.021 1 61.56 99 SER B O 1
ATOM 1539 N N . ASP B 1 100 ? 16.312 -7.09 4.992 1 55 100 ASP B N 1
ATOM 1540 C CA . ASP B 1 100 ? 17.312 -6.215 5.594 1 55 100 ASP B CA 1
ATOM 1541 C C . ASP B 1 100 ? 18.609 -6.977 5.891 1 55 100 ASP B C 1
ATOM 1543 O O . ASP B 1 100 ? 19.656 -6.371 6.094 1 55 100 ASP B O 1
ATOM 1547 N N . ASP B 1 101 ? 18.609 -8.266 5.801 1 45.78 101 ASP B N 1
ATOM 1548 C CA . ASP B 1 101 ? 19.859 -8.992 6.051 1 45.78 101 ASP B CA 1
ATOM 1549 C C . ASP B 1 101 ? 20.672 -9.125 4.77 1 45.78 101 ASP B C 1
ATOM 1551 O O . ASP B 1 101 ? 20.125 -9.328 3.688 1 45.78 101 ASP B O 1
#